Protein AF-A0A7V9UQB9-F1 (afdb_monomer_lite)

Structure (mmCIF, N/CA/C/O backbone):
data_AF-A0A7V9UQB9-F1
#
_entry.id   AF-A0A7V9UQB9-F1
#
loop_
_atom_site.group_PDB
_atom_site.id
_atom_site.type_symbol
_atom_site.label_atom_id
_atom_site.label_alt_id
_atom_site.label_comp_id
_atom_site.label_asym_id
_atom_site.label_entity_id
_atom_site.label_seq_id
_atom_site.pdbx_PDB_ins_code
_atom_site.Cartn_x
_atom_site.Cartn_y
_atom_site.Cartn_z
_atom_site.occupancy
_atom_site.B_iso_or_equiv
_atom_site.auth_seq_id
_atom_site.auth_comp_id
_atom_site.auth_asym_id
_atom_site.auth_atom_id
_atom_site.pdbx_PDB_model_num
ATOM 1 N N . MET A 1 1 ? 40.823 -72.773 -44.558 1.00 44.19 1 MET A N 1
ATOM 2 C CA . MET A 1 1 ? 39.771 -72.268 -45.468 1.00 44.19 1 MET A CA 1
ATOM 3 C C . MET A 1 1 ? 39.514 -70.804 -45.141 1.00 44.19 1 MET A C 1
ATOM 5 O O . MET A 1 1 ? 39.262 -70.485 -43.989 1.00 44.19 1 MET A O 1
ATOM 9 N N . GLN A 1 2 ? 39.698 -69.933 -46.134 1.00 50.16 2 GLN A N 1
ATOM 10 C CA . GLN A 1 2 ? 39.524 -68.477 -46.085 1.00 50.16 2 GLN A CA 1
ATOM 11 C C . GLN A 1 2 ? 38.089 -68.060 -45.716 1.00 50.16 2 GLN A C 1
ATOM 13 O O . GLN A 1 2 ? 37.148 -68.693 -46.187 1.00 50.16 2 GLN A O 1
ATOM 18 N N . ARG A 1 3 ? 37.929 -66.905 -45.050 1.00 49.41 3 ARG A N 1
ATOM 19 C CA . ARG A 1 3 ? 37.371 -65.687 -45.682 1.00 49.41 3 ARG A CA 1
ATOM 20 C C . ARG A 1 3 ? 37.475 -64.458 -44.768 1.00 49.41 3 ARG A C 1
ATOM 22 O O . ARG A 1 3 ? 36.956 -64.417 -43.663 1.00 49.41 3 ARG A O 1
ATOM 29 N N . ILE A 1 4 ? 38.169 -63.464 -45.312 1.00 58.44 4 ILE A N 1
ATOM 30 C CA . ILE A 1 4 ? 38.210 -62.050 -44.932 1.00 58.44 4 ILE A CA 1
ATOM 31 C C . ILE A 1 4 ? 36.877 -61.414 -45.346 1.00 58.44 4 ILE A C 1
ATOM 33 O O . ILE A 1 4 ? 36.370 -61.780 -46.402 1.00 58.44 4 ILE A O 1
ATOM 37 N N . ASN A 1 5 ? 36.373 -60.423 -44.601 1.00 53.41 5 ASN A N 1
ATOM 38 C CA . ASN A 1 5 ? 35.666 -59.287 -45.203 1.00 53.41 5 ASN A CA 1
ATOM 39 C C . ASN A 1 5 ? 35.802 -58.012 -44.354 1.00 53.41 5 ASN A C 1
ATOM 41 O O . ASN A 1 5 ? 35.439 -57.966 -43.183 1.00 53.41 5 ASN A O 1
ATOM 45 N N . LYS A 1 6 ? 36.362 -56.990 -45.010 1.00 54.25 6 LYS A N 1
ATOM 46 C CA . LYS A 1 6 ? 36.496 -55.589 -44.602 1.00 54.25 6 LYS A CA 1
ATOM 47 C C . LYS A 1 6 ? 35.251 -54.810 -45.049 1.00 54.25 6 LYS A C 1
ATOM 49 O O . LYS A 1 6 ? 34.820 -54.993 -46.181 1.00 54.25 6 LYS A O 1
ATOM 54 N N . ALA A 1 7 ? 34.787 -53.868 -44.232 1.00 52.97 7 ALA A N 1
ATOM 55 C CA . ALA A 1 7 ? 34.078 -52.644 -44.640 1.00 52.97 7 ALA A CA 1
ATOM 56 C C . ALA A 1 7 ? 34.128 -51.693 -43.422 1.00 52.97 7 ALA A C 1
ATOM 58 O O . ALA A 1 7 ? 33.605 -52.045 -42.375 1.00 52.97 7 ALA A O 1
ATOM 59 N N . ALA A 1 8 ? 34.900 -50.603 -43.351 1.00 55.12 8 ALA A N 1
ATOM 60 C CA . ALA A 1 8 ? 35.009 -49.422 -44.217 1.00 55.12 8 ALA A CA 1
ATOM 61 C C . ALA A 1 8 ? 33.674 -48.666 -44.375 1.00 55.12 8 ALA A C 1
ATOM 63 O O . ALA A 1 8 ? 33.041 -48.718 -45.424 1.00 55.12 8 ALA A O 1
ATOM 64 N N . GLY A 1 9 ? 33.262 -47.949 -43.321 1.00 49.97 9 GLY A N 1
ATOM 65 C CA . GLY A 1 9 ? 32.151 -46.992 -43.335 1.00 49.97 9 GLY A CA 1
ATOM 66 C C . GLY A 1 9 ? 32.647 -45.583 -43.002 1.00 49.97 9 GLY A C 1
ATOM 67 O O . GLY A 1 9 ? 33.141 -45.339 -41.908 1.00 49.97 9 GLY A O 1
ATOM 68 N N . ARG A 1 10 ? 32.562 -44.693 -43.993 1.00 58.50 10 ARG A N 1
ATOM 69 C CA . ARG A 1 10 ? 33.083 -43.318 -44.061 1.00 58.50 10 ARG A CA 1
ATOM 70 C C . ARG A 1 10 ? 32.538 -42.380 -42.974 1.00 58.50 10 ARG A C 1
ATOM 72 O O . ARG A 1 10 ? 31.328 -42.248 -42.821 1.00 58.50 10 ARG A O 1
ATOM 79 N N . ALA A 1 11 ? 33.442 -41.635 -42.336 1.00 48.47 11 ALA A N 1
ATOM 80 C CA . ALA A 1 11 ? 33.140 -40.429 -41.572 1.00 48.47 11 ALA A CA 1
ATOM 81 C C . ALA A 1 11 ? 32.901 -39.248 -42.531 1.00 48.47 11 ALA A C 1
ATOM 83 O O . ALA A 1 11 ? 33.767 -38.924 -43.344 1.00 48.47 11 ALA A O 1
ATOM 84 N N . LEU A 1 12 ? 31.727 -38.619 -42.443 1.00 57.19 12 LEU A N 1
ATOM 85 C CA . LEU A 1 12 ? 31.370 -37.415 -43.192 1.00 57.19 12 LEU A CA 1
ATOM 86 C C . LEU A 1 12 ? 31.431 -36.223 -42.226 1.00 57.19 12 LEU A C 1
ATOM 88 O O . LEU A 1 12 ? 30.545 -36.032 -41.397 1.00 57.19 12 LEU A O 1
ATOM 92 N N . LEU A 1 13 ? 32.527 -35.467 -42.293 1.00 51.41 13 LEU A N 1
ATOM 93 C CA . LEU A 1 13 ? 32.765 -34.256 -41.510 1.00 51.41 13 LEU A CA 1
ATOM 94 C C . LEU A 1 13 ? 32.098 -33.067 -42.225 1.00 51.41 13 LEU A C 1
ATOM 96 O O . LEU A 1 13 ? 32.637 -32.532 -43.191 1.00 51.41 13 LEU A O 1
ATOM 100 N N . LEU A 1 14 ? 30.906 -32.674 -41.774 1.00 55.44 14 LEU A N 1
ATOM 101 C CA . LEU A 1 14 ? 30.210 -31.460 -42.214 1.00 55.44 14 LEU A CA 1
ATOM 102 C C . LEU A 1 14 ? 30.726 -30.260 -41.404 1.00 55.44 14 LEU A C 1
ATOM 104 O O . LEU A 1 14 ? 30.331 -30.051 -40.259 1.00 55.44 14 LEU A O 1
ATOM 108 N N . ILE A 1 15 ? 31.626 -29.476 -42.000 1.00 54.41 15 ILE A N 1
ATOM 109 C CA . ILE A 1 15 ? 32.077 -28.186 -41.462 1.00 54.41 15 ILE A CA 1
ATOM 110 C C . ILE A 1 15 ? 31.021 -27.132 -41.821 1.00 54.41 15 ILE A C 1
ATOM 112 O O . ILE A 1 15 ? 30.954 -26.663 -42.955 1.00 54.41 15 ILE A O 1
ATOM 116 N N . TYR A 1 16 ? 30.180 -26.768 -40.852 1.00 45.62 16 TYR A N 1
ATOM 117 C CA . TYR A 1 16 ? 29.296 -25.605 -40.936 1.00 45.62 16 TYR A CA 1
ATOM 118 C C . TYR A 1 16 ? 30.099 -24.342 -40.590 1.00 45.62 16 TYR A C 1
ATOM 120 O O . TYR A 1 16 ? 30.394 -24.078 -39.425 1.00 45.62 16 TYR A O 1
ATOM 128 N N . LEU A 1 17 ? 30.456 -23.549 -41.602 1.00 50.03 17 LEU A N 1
ATOM 129 C CA . LEU A 1 17 ? 30.950 -22.183 -41.419 1.00 50.03 17 LEU A CA 1
ATOM 130 C C . LEU A 1 17 ? 29.774 -21.289 -40.994 1.00 50.03 17 LEU A C 1
ATOM 132 O O . LEU A 1 17 ? 29.015 -20.794 -41.825 1.00 50.03 17 LEU A O 1
ATOM 136 N N . ALA A 1 18 ? 29.602 -21.108 -39.685 1.00 49.22 18 ALA A N 1
ATOM 137 C CA . ALA A 1 18 ? 28.685 -20.123 -39.130 1.00 49.22 18 ALA A CA 1
ATOM 138 C C . ALA A 1 18 ? 29.274 -18.717 -39.327 1.00 49.22 18 ALA A C 1
ATOM 140 O O . ALA A 1 18 ? 30.123 -18.272 -38.557 1.00 49.22 18 ALA A O 1
ATOM 141 N N . VAL A 1 19 ? 28.835 -18.015 -40.374 1.00 55.62 19 VAL A N 1
ATOM 142 C CA . VAL A 1 19 ? 29.084 -16.576 -40.517 1.00 55.62 19 VAL A CA 1
ATOM 143 C C . VAL A 1 19 ? 28.231 -15.861 -39.461 1.00 55.62 19 VAL A C 1
ATOM 145 O O . VAL A 1 19 ? 27.007 -16.024 -39.478 1.00 55.62 19 VAL A O 1
ATOM 148 N N . PRO A 1 20 ? 28.812 -15.090 -38.525 1.00 52.12 20 PRO A N 1
ATOM 149 C CA . PRO A 1 20 ? 28.016 -14.276 -37.623 1.00 52.12 20 PRO A CA 1
ATOM 150 C C . PRO A 1 20 ? 27.332 -13.183 -38.446 1.00 52.12 20 PRO A C 1
ATOM 152 O O . PRO A 1 20 ? 27.976 -12.260 -38.939 1.00 52.12 20 PRO A O 1
ATOM 155 N N . VAL A 1 21 ? 26.013 -13.291 -38.604 1.00 56.44 21 VAL A N 1
ATOM 156 C CA . VAL A 1 21 ? 25.186 -12.188 -39.095 1.00 56.44 21 VAL A CA 1
ATOM 157 C C . VAL A 1 21 ? 25.262 -11.088 -38.039 1.00 56.44 21 VAL A C 1
ATOM 159 O O . VAL A 1 21 ? 24.633 -11.174 -36.984 1.00 56.44 21 VAL A O 1
ATOM 162 N N . THR A 1 22 ? 26.081 -10.072 -38.283 1.00 43.28 22 THR A N 1
ATOM 163 C CA . THR A 1 22 ? 26.139 -8.870 -37.456 1.00 43.28 22 THR A CA 1
ATOM 164 C C . THR A 1 22 ? 24.937 -7.999 -37.803 1.00 43.28 22 THR A C 1
ATOM 166 O O . THR A 1 22 ? 24.890 -7.321 -38.825 1.00 43.28 22 THR A O 1
ATOM 169 N N . TRP A 1 23 ? 23.917 -8.036 -36.947 1.00 50.50 23 TRP A N 1
ATOM 170 C CA . TRP A 1 23 ? 22.776 -7.128 -37.024 1.00 50.50 23 TRP A CA 1
ATOM 171 C C . TRP A 1 23 ? 23.239 -5.723 -36.625 1.00 50.50 23 TRP A C 1
ATOM 173 O O . TRP A 1 23 ? 23.213 -5.348 -35.454 1.00 50.50 23 TRP A O 1
ATOM 183 N N . ALA A 1 24 ? 23.694 -4.941 -37.601 1.00 48.28 24 ALA A N 1
ATOM 184 C CA . ALA A 1 24 ? 23.901 -3.510 -37.438 1.00 48.28 24 ALA A CA 1
ATOM 185 C C . ALA A 1 24 ? 22.532 -2.809 -37.427 1.00 48.28 24 ALA A C 1
ATOM 187 O O . ALA A 1 24 ? 22.004 -2.413 -38.463 1.00 48.28 24 ALA A O 1
ATOM 188 N N . ALA A 1 25 ? 21.929 -2.675 -36.244 1.00 48.69 25 ALA A N 1
ATOM 189 C CA . ALA A 1 25 ? 20.740 -1.853 -36.051 1.00 48.69 25 ALA A CA 1
ATOM 190 C C . ALA A 1 25 ? 21.141 -0.369 -35.996 1.00 48.69 25 ALA A C 1
ATOM 192 O O . ALA A 1 25 ? 21.354 0.199 -34.926 1.00 48.69 25 ALA A O 1
ATOM 193 N N . ALA A 1 26 ? 21.253 0.265 -37.163 1.00 46.22 26 ALA A N 1
ATOM 194 C CA . ALA A 1 26 ? 21.281 1.717 -37.272 1.00 46.22 26 ALA A CA 1
ATOM 195 C C . ALA A 1 26 ? 19.857 2.260 -37.042 1.00 46.22 26 ALA A C 1
ATOM 197 O O . ALA A 1 26 ? 19.056 2.337 -37.969 1.00 46.22 26 ALA A O 1
ATOM 198 N N . GLN A 1 27 ? 19.509 2.614 -35.801 1.00 46.59 27 GLN A N 1
ATOM 199 C CA . GLN A 1 27 ? 18.246 3.297 -35.501 1.00 46.59 27 GLN A CA 1
ATOM 200 C C . GLN A 1 27 ? 18.397 4.805 -35.734 1.00 46.59 27 GLN A C 1
ATOM 202 O O . GLN A 1 27 ? 18.905 5.542 -34.891 1.00 46.59 27 GLN A O 1
ATOM 207 N N . HIS A 1 28 ? 17.946 5.259 -36.902 1.00 41.28 28 HIS A N 1
ATOM 208 C CA . HIS A 1 28 ? 17.585 6.654 -37.139 1.00 41.28 28 HIS A CA 1
ATOM 209 C C . HIS A 1 28 ? 16.300 6.973 -36.365 1.00 41.28 28 HIS A C 1
ATOM 211 O O . HIS A 1 28 ? 15.272 6.383 -36.671 1.00 41.28 28 HIS A O 1
ATOM 217 N N . GLY A 1 29 ? 16.374 7.884 -35.388 1.00 55.38 29 GLY A N 1
ATOM 218 C CA . GLY A 1 29 ? 15.359 8.883 -34.990 1.00 55.38 29 GLY A CA 1
ATOM 219 C C . GLY A 1 29 ? 13.875 8.523 -34.784 1.00 55.38 29 GLY A C 1
ATOM 220 O O . GLY A 1 29 ? 13.102 9.422 -34.470 1.00 55.38 29 GLY A O 1
ATOM 221 N N . GLY A 1 30 ? 13.441 7.278 -34.955 1.00 61.31 30 GLY A N 1
ATOM 222 C CA . GLY A 1 30 ? 12.078 6.826 -34.692 1.00 61.31 30 GLY A CA 1
ATOM 223 C C . GLY A 1 30 ? 11.953 6.368 -33.247 1.00 61.31 30 GLY A C 1
ATOM 224 O O . GLY A 1 30 ? 12.802 5.619 -32.762 1.00 61.31 30 GLY A O 1
ATOM 225 N N . LYS A 1 31 ? 10.902 6.816 -32.551 1.00 71.50 31 LYS A N 1
ATOM 226 C CA . LYS A 1 31 ? 10.543 6.319 -31.217 1.00 71.50 31 LYS A CA 1
ATOM 227 C C . LYS A 1 31 ? 10.535 4.787 -31.267 1.00 71.50 31 LYS A C 1
ATOM 229 O O . LYS A 1 31 ? 9.755 4.213 -32.021 1.00 71.50 31 LYS A O 1
ATOM 234 N N . ALA A 1 32 ? 11.448 4.145 -30.538 1.00 67.38 32 ALA A N 1
ATOM 235 C CA . ALA A 1 32 ? 11.577 2.694 -30.555 1.00 67.38 32 ALA A CA 1
ATOM 236 C C . ALA A 1 32 ? 10.227 2.063 -30.183 1.00 67.38 32 ALA A C 1
ATOM 238 O O . ALA A 1 32 ? 9.659 2.401 -29.146 1.00 67.38 32 ALA A O 1
ATOM 239 N N . GLU A 1 33 ? 9.698 1.187 -31.041 1.00 76.06 33 GLU A N 1
ATOM 240 C CA . GLU A 1 33 ? 8.436 0.497 -30.771 1.00 76.06 33 GLU A CA 1
ATOM 241 C C . GLU A 1 33 ? 8.532 -0.291 -29.454 1.00 76.06 33 GLU A C 1
ATOM 243 O O . GLU A 1 33 ? 9.503 -1.020 -29.213 1.00 76.06 33 GLU A O 1
ATOM 248 N N . GLY A 1 34 ? 7.521 -0.134 -28.594 1.00 86.75 34 GLY A N 1
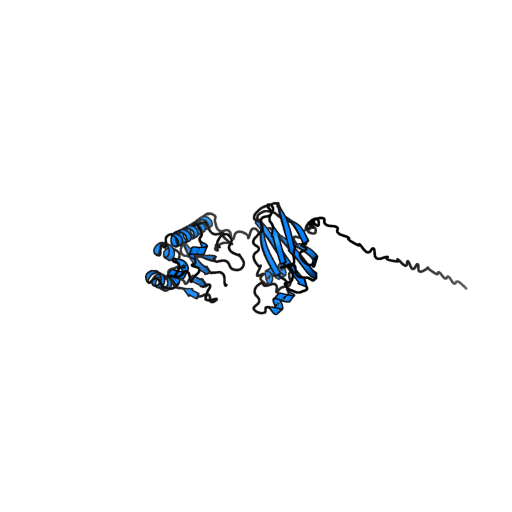ATOM 249 C CA . GLY A 1 34 ? 7.463 -0.781 -27.289 1.00 86.75 34 GLY A CA 1
ATOM 250 C C . GLY A 1 34 ? 7.500 -2.307 -27.398 1.00 86.75 34 GLY A C 1
ATOM 251 O O . GLY A 1 34 ? 6.819 -2.930 -28.219 1.00 86.75 34 GLY A O 1
ATOM 252 N N . ARG A 1 35 ? 8.294 -2.955 -26.542 1.00 96.06 35 ARG A N 1
ATOM 253 C CA . ARG A 1 35 ? 8.405 -4.418 -26.513 1.00 96.06 35 ARG A CA 1
ATOM 254 C C . ARG A 1 35 ? 7.197 -5.019 -25.807 1.00 96.06 35 ARG A C 1
ATOM 256 O O . ARG A 1 35 ? 7.047 -4.883 -24.597 1.00 96.06 35 ARG A O 1
ATOM 263 N N . ARG A 1 36 ? 6.351 -5.754 -26.526 1.00 97.12 36 ARG A N 1
ATOM 264 C CA . ARG A 1 36 ? 5.214 -6.449 -25.898 1.00 97.12 36 ARG A CA 1
ATOM 265 C C . ARG A 1 36 ? 5.682 -7.546 -24.946 1.00 97.12 36 ARG A C 1
ATOM 267 O O . ARG A 1 36 ? 6.372 -8.479 -25.361 1.00 97.12 36 ARG A O 1
ATOM 274 N N . VAL A 1 37 ? 5.237 -7.467 -23.697 1.00 97.50 37 VAL A N 1
ATOM 275 C CA . VAL A 1 37 ? 5.460 -8.483 -22.673 1.00 97.50 37 VAL A CA 1
ATOM 276 C C . VAL A 1 37 ? 4.687 -9.743 -23.050 1.00 97.50 37 VAL A C 1
ATOM 278 O O . VAL A 1 37 ? 3.465 -9.716 -23.205 1.00 97.50 37 VAL A O 1
ATOM 281 N N . ARG A 1 38 ? 5.401 -10.860 -23.201 1.00 97.19 38 ARG A N 1
ATOM 282 C CA . ARG A 1 38 ? 4.820 -12.179 -23.473 1.00 97.19 38 ARG A CA 1
ATOM 283 C C . ARG A 1 38 ? 5.165 -13.136 -22.345 1.00 97.19 38 ARG A C 1
ATOM 285 O O . ARG A 1 38 ? 6.334 -13.304 -22.012 1.00 97.19 38 ARG A O 1
ATOM 292 N N . PHE A 1 39 ? 4.140 -13.766 -21.788 1.00 95.88 39 PHE A N 1
ATOM 293 C CA . PHE A 1 39 ? 4.298 -14.854 -20.834 1.00 95.88 39 PHE A CA 1
ATOM 294 C C . PHE A 1 39 ? 4.285 -16.186 -21.580 1.00 95.88 39 PHE A C 1
ATOM 296 O O . PHE A 1 39 ? 3.493 -16.376 -22.508 1.00 95.88 39 PHE A O 1
ATOM 303 N N . GLU A 1 40 ? 5.150 -17.113 -21.179 1.00 94.38 40 GLU A N 1
ATOM 304 C CA . GLU A 1 40 ? 5.060 -18.496 -21.645 1.00 94.38 40 GLU A CA 1
ATOM 305 C C . GLU A 1 40 ? 3.722 -19.119 -21.220 1.00 94.38 40 GLU A C 1
ATOM 307 O O . GLU A 1 40 ? 3.100 -18.704 -20.237 1.00 94.38 40 GLU A O 1
ATOM 312 N N . ARG A 1 41 ? 3.262 -20.141 -21.949 1.00 95.19 41 ARG A N 1
ATOM 313 C CA . ARG A 1 41 ? 1.984 -20.802 -21.657 1.00 95.19 41 ARG A CA 1
ATOM 314 C C . ARG A 1 41 ? 1.961 -21.308 -20.209 1.00 95.19 41 ARG A C 1
ATOM 316 O O . ARG A 1 41 ? 2.795 -22.113 -19.814 1.00 95.19 41 ARG A O 1
ATOM 323 N N . GLY A 1 42 ? 0.977 -20.846 -19.436 1.00 92.19 42 GLY A N 1
ATOM 324 C CA . GLY A 1 42 ? 0.804 -21.218 -18.026 1.00 92.19 42 GLY A CA 1
ATOM 325 C C . GLY A 1 42 ? 1.739 -20.499 -17.048 1.00 92.19 42 GLY A C 1
ATOM 326 O O . GLY A 1 42 ? 1.680 -20.772 -15.851 1.00 92.19 42 GLY A O 1
ATOM 327 N N . ARG A 1 43 ? 2.588 -19.579 -17.518 1.00 92.75 43 ARG A N 1
ATOM 328 C CA . ARG A 1 43 ? 3.423 -18.731 -16.663 1.00 92.75 43 ARG A CA 1
ATOM 329 C C . ARG A 1 43 ? 2.772 -17.367 -16.456 1.00 92.75 43 ARG A C 1
ATOM 331 O O . ARG A 1 43 ? 2.058 -16.855 -17.310 1.00 92.75 43 ARG A O 1
ATOM 338 N N . THR A 1 44 ? 3.074 -16.771 -15.312 1.00 93.81 44 THR A N 1
ATOM 339 C CA . THR A 1 44 ? 2.729 -15.391 -14.943 1.00 93.81 44 THR A CA 1
ATOM 340 C C . THR A 1 44 ? 3.954 -14.483 -14.913 1.00 93.81 44 THR A C 1
ATOM 342 O O . THR A 1 44 ? 3.834 -13.311 -14.576 1.00 93.81 44 THR A O 1
ATOM 345 N N . THR A 1 45 ? 5.126 -15.018 -15.262 1.00 93.81 45 THR A N 1
ATOM 346 C CA . THR A 1 45 ? 6.427 -14.352 -15.160 1.00 93.81 45 THR A CA 1
ATOM 347 C C . THR A 1 45 ? 7.095 -14.274 -16.527 1.00 93.81 45 THR A C 1
ATOM 349 O O . THR A 1 45 ? 7.053 -15.240 -17.289 1.00 93.81 45 THR A O 1
ATOM 352 N N . ALA A 1 46 ? 7.724 -13.140 -16.827 1.00 95.25 46 ALA A N 1
ATOM 353 C CA . ALA A 1 46 ? 8.566 -12.933 -17.999 1.00 95.25 46 ALA A CA 1
ATOM 354 C C . ALA A 1 46 ? 9.849 -12.186 -17.607 1.00 95.25 46 ALA A C 1
ATOM 356 O O . ALA A 1 46 ? 9.804 -11.267 -16.787 1.00 95.25 46 ALA A O 1
ATOM 357 N N . THR A 1 47 ? 10.977 -12.556 -18.217 1.00 95.19 47 THR A N 1
ATOM 358 C CA . THR A 1 47 ? 12.292 -11.973 -17.915 1.00 95.19 47 THR A CA 1
ATOM 359 C C . THR A 1 47 ? 12.946 -11.435 -19.180 1.00 95.19 47 THR A C 1
ATOM 361 O O . THR A 1 47 ? 13.043 -12.134 -20.185 1.00 95.19 47 THR A O 1
ATOM 364 N N . TYR A 1 48 ? 13.442 -10.204 -19.110 1.00 96.81 48 TYR A N 1
ATOM 365 C CA . TYR A 1 48 ? 14.086 -9.494 -20.209 1.00 96.81 48 TYR A CA 1
ATOM 366 C C . TYR A 1 48 ? 15.472 -9.026 -19.786 1.00 96.81 48 TYR A C 1
ATOM 368 O O . TYR A 1 48 ? 15.658 -8.529 -18.679 1.00 96.81 48 TYR A O 1
ATOM 376 N N . LYS A 1 49 ? 16.447 -9.153 -20.685 1.00 96.75 49 LYS A N 1
ATOM 377 C CA . LYS A 1 49 ? 17.767 -8.535 -20.536 1.00 96.75 49 LYS A CA 1
ATOM 378 C C . LYS A 1 49 ? 17.877 -7.368 -21.507 1.00 96.75 49 LYS A C 1
ATOM 380 O O . LYS A 1 49 ? 17.400 -7.457 -22.642 1.00 96.75 49 LYS A O 1
ATOM 385 N N . GLY A 1 50 ? 18.501 -6.285 -21.072 1.00 96.06 50 GLY A N 1
ATOM 386 C CA . GLY A 1 50 ? 18.656 -5.098 -21.898 1.00 96.06 50 GLY A CA 1
ATOM 387 C C . GLY A 1 50 ? 19.771 -4.185 -21.422 1.00 96.06 50 GLY A C 1
ATOM 388 O O . GLY A 1 50 ? 20.473 -4.476 -20.454 1.00 96.06 50 GLY A O 1
ATOM 389 N N . GLN A 1 51 ? 19.930 -3.081 -22.142 1.00 96.62 51 GLN A N 1
ATOM 390 C CA . GLN A 1 51 ? 20.840 -2.001 -21.797 1.00 96.62 51 GLN A CA 1
ATOM 391 C C . GLN A 1 51 ? 20.134 -0.662 -22.018 1.00 96.62 51 GLN A C 1
ATOM 393 O O . GLN A 1 51 ? 19.331 -0.537 -22.942 1.00 96.62 51 GLN A O 1
ATOM 398 N N . VAL A 1 52 ? 20.436 0.326 -21.179 1.00 94.69 52 VAL A N 1
ATOM 399 C CA . VAL A 1 52 ? 20.050 1.732 -21.371 1.00 94.69 52 VAL A CA 1
ATOM 400 C C . VAL A 1 52 ? 21.307 2.598 -21.421 1.00 94.69 52 VAL A C 1
ATOM 402 O O . VAL A 1 52 ? 22.283 2.329 -20.716 1.00 94.69 52 VAL A O 1
ATOM 405 N N . ARG A 1 53 ? 21.306 3.633 -22.266 1.00 94.56 53 ARG A N 1
ATOM 406 C CA . ARG A 1 53 ? 22.423 4.577 -22.423 1.00 94.56 53 ARG A CA 1
ATOM 407 C C . ARG A 1 53 ? 21.903 6.010 -22.460 1.00 94.56 53 ARG A C 1
ATOM 409 O O . ARG A 1 53 ? 20.969 6.304 -23.208 1.00 94.56 53 ARG A O 1
ATOM 416 N N . GLY A 1 54 ? 22.554 6.899 -21.711 1.00 91.88 54 GLY A N 1
ATOM 417 C CA . GLY A 1 54 ? 22.187 8.317 -21.660 1.00 91.88 54 GLY A CA 1
ATOM 418 C C . GLY A 1 54 ? 20.730 8.506 -21.231 1.00 91.88 54 GLY A C 1
ATOM 419 O O . GLY A 1 54 ? 20.306 7.928 -20.234 1.00 91.88 54 GLY A O 1
ATOM 420 N N . SER A 1 55 ? 19.968 9.278 -22.009 1.00 88.38 55 SER A N 1
ATOM 421 C CA . SER A 1 55 ? 18.536 9.549 -21.807 1.00 88.38 55 SER A CA 1
ATOM 422 C C . SER A 1 55 ? 17.595 8.543 -22.486 1.00 88.38 55 SER A C 1
ATOM 424 O O . SER A 1 55 ? 16.388 8.768 -22.525 1.00 88.38 55 SER A O 1
ATOM 426 N N . THR A 1 56 ? 18.119 7.448 -23.044 1.00 92.00 56 THR A N 1
ATOM 427 C CA . THR A 1 56 ? 17.287 6.455 -23.739 1.00 92.00 56 THR A CA 1
ATOM 428 C C . THR A 1 56 ? 16.455 5.659 -22.738 1.00 92.00 56 THR A C 1
ATOM 430 O O . THR A 1 56 ? 16.988 5.164 -21.741 1.00 92.00 56 THR A O 1
ATOM 433 N N . GLU A 1 57 ? 15.175 5.468 -23.048 1.00 93.69 57 GLU A N 1
ATOM 434 C CA . GLU A 1 57 ? 14.283 4.566 -22.320 1.00 93.69 57 GLU A CA 1
ATOM 435 C C . GLU A 1 57 ? 13.974 3.323 -23.166 1.00 93.69 57 GLU A C 1
ATOM 437 O O . GLU A 1 57 ? 13.911 3.388 -24.395 1.00 93.69 57 GLU A O 1
ATOM 442 N N . VAL A 1 58 ? 13.777 2.180 -22.507 1.00 95.44 58 VAL A N 1
ATOM 443 C CA . VAL A 1 58 ? 13.239 0.972 -23.145 1.00 95.44 58 VAL A CA 1
ATOM 444 C C . VAL A 1 58 ? 11.837 0.732 -22.608 1.00 95.44 58 VAL A C 1
ATOM 446 O O . VAL A 1 58 ? 11.665 0.487 -21.412 1.00 95.44 58 VAL A O 1
ATOM 449 N N . GLU A 1 59 ? 10.851 0.786 -23.498 1.00 96.19 59 GLU A N 1
ATOM 450 C CA . GLU A 1 59 ? 9.442 0.593 -23.164 1.00 96.19 59 GLU A CA 1
ATOM 451 C C . GLU A 1 59 ? 9.028 -0.879 -23.316 1.00 96.19 59 GLU A C 1
ATOM 453 O O . GLU A 1 59 ? 9.364 -1.547 -24.301 1.00 96.19 59 GLU A O 1
ATOM 458 N N . TYR A 1 60 ? 8.262 -1.373 -22.343 1.00 97.31 60 TYR A N 1
ATOM 459 C CA . TYR A 1 60 ? 7.616 -2.680 -22.357 1.00 97.31 60 TYR A CA 1
ATOM 460 C C . TYR A 1 60 ? 6.102 -2.522 -22.221 1.00 97.31 60 TYR A C 1
ATOM 462 O O . TYR A 1 60 ? 5.626 -1.873 -21.293 1.00 97.31 60 TYR A O 1
ATOM 470 N N . GLU A 1 61 ? 5.339 -3.152 -23.109 1.00 97.06 61 GLU A N 1
ATOM 471 C CA . GLU A 1 61 ? 3.874 -3.098 -23.106 1.00 97.06 61 GLU A CA 1
ATOM 472 C C . GLU A 1 61 ? 3.283 -4.358 -22.475 1.00 97.06 61 GLU A C 1
ATOM 474 O O . GLU A 1 61 ? 3.488 -5.469 -22.964 1.00 97.06 61 GLU A O 1
ATOM 479 N N . LEU A 1 62 ? 2.494 -4.197 -21.422 1.00 97.31 62 LEU A N 1
ATOM 480 C CA . LEU A 1 62 ? 1.852 -5.280 -20.691 1.00 97.31 62 LEU A CA 1
ATOM 481 C C . LEU A 1 62 ? 0.333 -5.118 -20.738 1.00 97.31 62 LEU A C 1
ATOM 483 O O . LEU A 1 62 ? -0.185 -4.053 -20.428 1.00 97.31 62 LEU A O 1
ATOM 487 N N . LYS A 1 63 ? -0.415 -6.180 -21.045 1.00 97.75 63 LYS A N 1
ATOM 488 C CA . LYS A 1 63 ? -1.865 -6.190 -20.800 1.00 97.75 63 LYS A CA 1
ATOM 489 C C . LYS A 1 63 ? -2.142 -6.678 -19.384 1.00 97.75 63 LYS A C 1
ATOM 491 O O . LYS A 1 63 ? -1.668 -7.746 -19.005 1.00 97.75 63 LYS A O 1
ATOM 496 N N . GLY A 1 64 ? -2.929 -5.912 -18.640 1.00 96.38 64 GLY A N 1
ATOM 497 C CA . GLY A 1 64 ? -3.334 -6.229 -17.275 1.00 96.38 64 GLY A CA 1
ATOM 498 C C . GLY A 1 64 ? -4.836 -6.072 -17.066 1.00 96.38 64 GLY A C 1
ATOM 499 O O . GLY A 1 64 ? -5.526 -5.402 -17.838 1.00 96.38 64 GLY A O 1
ATOM 500 N N . GLN A 1 65 ? -5.344 -6.707 -16.018 1.00 96.56 65 GLN A N 1
ATOM 501 C CA . GLN A 1 65 ? -6.731 -6.617 -15.572 1.00 96.56 65 GLN A CA 1
ATOM 502 C C . GLN A 1 65 ? -6.810 -5.925 -14.212 1.00 96.56 65 GLN A C 1
ATOM 504 O O . GLN A 1 65 ? -5.909 -6.049 -13.382 1.00 96.56 65 GLN A O 1
ATOM 509 N N . THR A 1 66 ? -7.927 -5.243 -13.971 1.00 92.25 66 THR A N 1
ATOM 510 C CA . THR A 1 66 ? -8.226 -4.597 -12.691 1.00 92.25 66 THR A CA 1
ATOM 511 C C . THR A 1 66 ? -8.103 -5.596 -11.543 1.00 92.25 66 THR A C 1
ATOM 513 O O . THR A 1 66 ? -8.654 -6.694 -11.606 1.00 92.25 66 THR A O 1
ATOM 516 N N . GLY A 1 67 ? -7.410 -5.207 -10.475 1.00 86.12 67 GLY A N 1
ATOM 517 C CA . GLY A 1 67 ? -7.233 -6.016 -9.271 1.00 86.12 67 GLY A CA 1
ATOM 518 C C . GLY A 1 67 ? -6.120 -7.063 -9.352 1.00 86.12 67 GLY A C 1
ATOM 519 O O . GLY A 1 67 ? -5.830 -7.689 -8.335 1.00 86.12 67 GLY A O 1
ATOM 520 N N . GLN A 1 68 ? -5.469 -7.246 -10.506 1.00 93.75 68 GLN A N 1
ATOM 521 C CA . GLN A 1 68 ? -4.237 -8.032 -10.574 1.00 93.75 68 GLN A CA 1
ATOM 522 C C . GLN A 1 68 ? -3.102 -7.338 -9.820 1.00 93.75 68 GLN A C 1
ATOM 524 O O . GLN A 1 68 ? -3.068 -6.115 -9.695 1.00 93.75 68 GLN A O 1
ATOM 529 N N . GLU A 1 69 ? -2.145 -8.131 -9.359 1.00 90.69 69 GLU A N 1
ATOM 530 C CA . GLU A 1 69 ? -0.883 -7.648 -8.818 1.00 90.69 69 GLU A CA 1
ATOM 531 C C . GLU A 1 69 ? 0.196 -7.733 -9.896 1.00 90.69 69 GLU A C 1
ATOM 533 O O . GLU A 1 69 ? 0.452 -8.805 -10.453 1.00 90.69 69 GLU A O 1
ATOM 538 N N . LEU A 1 70 ? 0.831 -6.596 -10.165 1.00 93.75 70 LEU A N 1
ATOM 539 C CA . LEU A 1 70 ? 2.026 -6.477 -10.985 1.00 93.75 70 LEU A CA 1
ATOM 540 C C . LEU A 1 70 ? 3.234 -6.341 -10.059 1.00 93.75 70 LEU A C 1
ATOM 542 O O . LEU A 1 70 ? 3.342 -5.369 -9.312 1.00 93.75 70 LEU A O 1
ATOM 546 N N . ILE A 1 71 ? 4.144 -7.307 -10.134 1.00 89.00 71 ILE A N 1
ATOM 547 C CA . ILE A 1 71 ? 5.435 -7.280 -9.449 1.00 89.00 71 ILE A CA 1
ATOM 548 C C . ILE A 1 71 ? 6.512 -7.055 -10.502 1.00 89.00 71 ILE A C 1
ATOM 550 O O . ILE A 1 71 ? 6.569 -7.760 -11.512 1.00 89.00 71 ILE A O 1
ATOM 554 N N . VAL A 1 72 ? 7.371 -6.075 -10.265 1.00 91.00 72 VAL A N 1
ATOM 555 C CA . VAL A 1 72 ? 8.463 -5.711 -11.163 1.00 91.00 72 VAL A CA 1
ATOM 556 C C . VAL A 1 72 ? 9.757 -5.796 -10.388 1.00 91.00 72 VAL A C 1
ATOM 558 O O . VAL A 1 72 ? 9.874 -5.180 -9.335 1.00 91.00 72 VAL A O 1
ATOM 561 N N . ARG A 1 73 ? 10.739 -6.520 -10.916 1.00 90.00 73 ARG A N 1
ATOM 562 C CA . ARG A 1 73 ? 12.093 -6.546 -10.369 1.00 90.00 73 ARG A CA 1
ATOM 563 C C . ARG A 1 73 ? 13.101 -6.117 -11.417 1.00 90.00 73 ARG A C 1
ATOM 565 O O . ARG A 1 73 ? 13.082 -6.645 -12.527 1.00 90.00 73 ARG A O 1
ATOM 572 N N . VAL A 1 74 ? 14.012 -5.221 -11.056 1.00 90.81 74 VAL A N 1
ATOM 573 C CA . VAL A 1 74 ? 15.137 -4.822 -11.905 1.00 90.81 74 VAL A CA 1
ATOM 574 C C . VAL A 1 74 ? 16.458 -5.079 -11.188 1.00 90.81 74 VAL A C 1
ATOM 576 O O . VAL A 1 74 ? 16.669 -4.659 -10.056 1.00 90.81 74 VAL A O 1
ATOM 579 N N . VAL A 1 75 ? 17.360 -5.797 -11.850 1.00 89.44 75 VAL A N 1
ATOM 580 C CA . VAL A 1 75 ? 18.757 -5.965 -11.423 1.00 89.44 75 VAL A CA 1
ATOM 581 C C . VAL A 1 75 ? 19.623 -5.227 -12.422 1.00 89.44 75 VAL A C 1
ATOM 583 O O . VAL A 1 75 ? 19.456 -5.446 -13.621 1.00 89.44 75 VAL A O 1
ATOM 586 N N . THR A 1 76 ? 20.533 -4.377 -11.958 1.00 89.94 76 THR A N 1
ATOM 587 C CA . THR A 1 76 ? 21.298 -3.471 -12.824 1.00 89.94 76 THR A CA 1
ATOM 588 C C . THR A 1 76 ? 22.798 -3.646 -12.628 1.00 89.94 76 THR A C 1
ATOM 590 O O . THR A 1 76 ? 23.261 -4.022 -11.553 1.00 89.94 76 THR A O 1
ATOM 593 N N . ASN A 1 77 ? 23.567 -3.355 -13.674 1.00 90.81 77 ASN A N 1
ATOM 594 C CA . ASN A 1 77 ? 25.019 -3.279 -13.637 1.00 90.81 77 ASN A CA 1
ATOM 595 C C . ASN A 1 77 ? 25.481 -2.014 -14.394 1.00 90.81 77 ASN A C 1
ATOM 597 O O . ASN A 1 77 ? 25.346 -1.980 -15.623 1.00 90.81 77 ASN A O 1
ATOM 601 N N . PRO A 1 78 ? 26.015 -0.992 -13.697 1.00 89.81 78 PRO A N 1
ATOM 602 C CA . PRO A 1 78 ? 26.279 -0.978 -12.254 1.00 89.81 78 PRO A CA 1
ATOM 603 C C . PRO A 1 78 ? 24.989 -0.982 -11.401 1.00 89.81 78 PRO A C 1
ATOM 605 O O . PRO A 1 78 ? 23.910 -0.663 -11.914 1.00 89.81 78 PRO A O 1
ATOM 608 N N . PRO A 1 79 ? 25.060 -1.366 -10.116 1.00 84.75 79 PRO A N 1
ATOM 609 C CA . PRO A 1 79 ? 23.931 -1.263 -9.190 1.00 84.75 79 PRO A CA 1
ATOM 610 C C . PRO A 1 79 ? 23.305 0.136 -9.173 1.00 84.75 79 PRO A C 1
ATOM 612 O O . PRO A 1 79 ? 24.009 1.124 -9.379 1.00 84.75 79 PRO A O 1
ATOM 615 N N . ASP A 1 80 ? 21.987 0.207 -8.970 1.00 80.31 80 ASP A N 1
ATOM 616 C CA . ASP A 1 80 ? 21.194 1.443 -8.840 1.00 80.31 80 ASP A CA 1
ATOM 617 C C . ASP A 1 80 ? 21.314 2.433 -10.010 1.00 80.31 80 ASP A C 1
ATOM 619 O O . ASP A 1 80 ? 21.005 3.616 -9.895 1.00 80.31 80 ASP A O 1
ATOM 623 N N . SER A 1 81 ? 21.759 1.965 -11.174 1.00 87.81 81 SER A N 1
ATOM 624 C CA . SER A 1 81 ? 21.954 2.822 -12.345 1.00 87.81 81 SER A CA 1
ATOM 625 C C . SER A 1 81 ? 20.768 2.821 -13.307 1.00 87.81 81 SER A C 1
ATOM 627 O O . SER A 1 81 ? 20.801 3.479 -14.350 1.00 87.81 81 SER A O 1
ATOM 629 N N . THR A 1 82 ? 19.709 2.068 -13.006 1.00 89.38 82 THR A N 1
ATOM 630 C CA . THR A 1 82 ? 18.509 1.968 -13.841 1.00 89.38 82 THR A CA 1
ATOM 631 C C . THR A 1 82 ? 17.272 1.731 -12.989 1.00 89.38 82 THR A C 1
ATOM 633 O O . THR A 1 82 ? 17.311 0.978 -12.023 1.00 89.38 82 THR A O 1
ATOM 636 N N . PHE A 1 83 ? 16.179 2.380 -13.375 1.00 88.44 83 PHE A N 1
ATOM 637 C CA . PHE A 1 83 ? 14.919 2.436 -12.646 1.00 88.44 83 PHE A CA 1
ATOM 638 C C . PHE A 1 83 ? 13.768 2.074 -13.579 1.00 88.44 83 PHE A C 1
ATOM 640 O O . PHE A 1 83 ? 13.917 2.092 -14.806 1.00 88.44 83 PHE A O 1
ATOM 647 N N . VAL A 1 84 ? 12.614 1.754 -12.992 1.00 91.88 84 VAL A N 1
ATOM 648 C CA . VAL A 1 84 ? 11.398 1.436 -13.740 1.00 91.88 84 VAL A CA 1
ATOM 649 C C . VAL A 1 84 ? 10.282 2.401 -13.360 1.00 91.88 84 VAL A C 1
ATOM 651 O O . VAL A 1 84 ? 10.001 2.598 -12.183 1.00 91.88 84 VAL A O 1
ATOM 654 N N . LYS A 1 85 ? 9.628 2.983 -14.366 1.00 90.88 85 LYS A N 1
ATOM 655 C CA . LYS A 1 85 ? 8.337 3.674 -14.230 1.00 90.88 85 LYS A CA 1
ATOM 656 C C . LYS A 1 85 ? 7.246 2.789 -14.806 1.00 90.88 85 LYS A C 1
ATOM 658 O O . LYS A 1 85 ? 7.460 2.163 -15.842 1.00 90.88 85 LYS A O 1
ATOM 663 N N . VAL A 1 86 ? 6.070 2.783 -14.191 1.00 93.31 86 VAL A N 1
ATOM 664 C CA . VAL A 1 86 ? 4.892 2.093 -14.728 1.00 93.31 86 VAL A CA 1
ATOM 665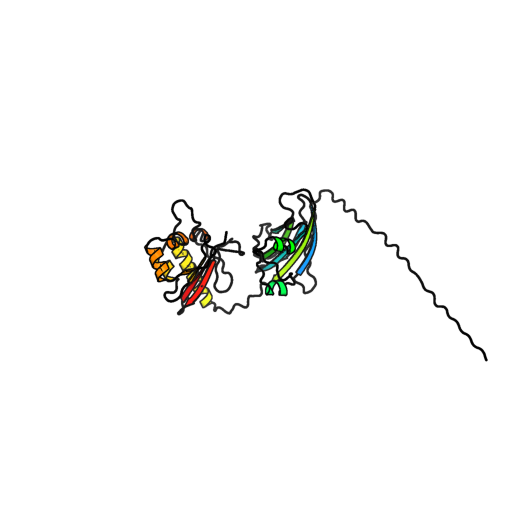 C C . VAL A 1 86 ? 3.796 3.113 -14.985 1.00 93.31 86 VAL A C 1
ATOM 667 O O . VAL A 1 86 ? 3.421 3.864 -14.091 1.00 93.31 86 VAL A O 1
ATOM 670 N N . HIS A 1 87 ? 3.257 3.115 -16.197 1.00 92.50 87 HIS A N 1
ATOM 671 C CA . HIS A 1 87 ? 2.121 3.934 -16.598 1.00 92.50 87 HIS A CA 1
ATOM 672 C C . HIS A 1 87 ? 0.901 3.045 -16.832 1.00 92.50 87 HIS A C 1
ATOM 674 O O . HIS A 1 87 ? 1.007 1.960 -17.409 1.00 92.50 87 HIS A O 1
ATOM 680 N N . GLY A 1 88 ? -0.259 3.501 -16.363 1.00 91.88 88 GLY A N 1
ATOM 681 C CA . GLY A 1 88 ? -1.536 2.846 -16.618 1.00 91.88 88 GLY A CA 1
ATOM 682 C C . GLY A 1 88 ? -2.083 3.098 -18.029 1.00 91.88 88 GLY A C 1
ATOM 683 O O . GLY A 1 88 ? -1.521 3.903 -18.768 1.00 91.88 88 GLY A O 1
ATOM 684 N N . PRO A 1 89 ? -3.241 2.496 -18.366 1.00 93.12 89 PRO A N 1
ATOM 685 C CA . PRO A 1 89 ? -3.916 2.663 -19.661 1.00 93.12 89 PRO A CA 1
ATOM 686 C C . PRO A 1 89 ? -4.165 4.103 -20.113 1.00 93.12 89 PRO A C 1
ATOM 688 O O . PRO A 1 89 ? -4.209 4.368 -21.306 1.00 93.12 89 PRO A O 1
ATOM 691 N N . ASN A 1 90 ? -4.271 5.039 -19.169 1.00 89.75 90 ASN A N 1
ATOM 692 C CA . ASN A 1 90 ? -4.508 6.458 -19.450 1.00 89.75 90 ASN A CA 1
ATOM 693 C C . ASN A 1 90 ? -3.207 7.277 -19.399 1.00 89.75 90 ASN A C 1
ATOM 695 O O . ASN A 1 90 ? -3.240 8.461 -19.077 1.00 89.75 90 ASN A O 1
ATOM 699 N N . SER A 1 91 ? -2.053 6.623 -19.552 1.00 85.62 91 SER A N 1
ATOM 700 C CA . SER A 1 91 ? -0.708 7.204 -19.414 1.00 85.62 91 SER A CA 1
ATOM 701 C C . SER A 1 91 ? -0.396 7.833 -18.049 1.00 85.62 91 SER A C 1
ATOM 703 O O . SER A 1 91 ? 0.678 8.394 -17.858 1.00 85.62 91 SER A O 1
ATOM 705 N N . LYS A 1 92 ? -1.290 7.709 -17.061 1.00 84.19 92 LYS A N 1
ATOM 706 C CA . LYS A 1 92 ? -1.040 8.153 -15.688 1.00 84.19 92 LYS A CA 1
ATOM 707 C C . LYS A 1 92 ? 0.010 7.250 -15.045 1.00 84.19 92 LYS A C 1
ATOM 709 O O . LYS A 1 92 ? -0.163 6.028 -15.029 1.00 84.19 92 LYS A O 1
ATOM 714 N N . ALA A 1 93 ? 1.067 7.850 -14.500 1.00 81.75 93 ALA A N 1
ATOM 715 C CA . ALA A 1 93 ? 2.062 7.129 -13.717 1.00 81.75 93 ALA A CA 1
ATOM 716 C C . ALA A 1 93 ? 1.392 6.443 -12.517 1.00 81.75 93 ALA A C 1
ATOM 718 O O . ALA A 1 93 ? 0.583 7.046 -11.806 1.00 81.75 93 ALA A O 1
ATOM 719 N N . LEU A 1 94 ? 1.705 5.166 -12.322 1.00 80.56 94 LEU A N 1
ATOM 720 C CA . LEU A 1 94 ? 1.306 4.419 -11.145 1.00 80.56 94 LEU A CA 1
ATOM 721 C C . LEU A 1 94 ? 2.352 4.600 -10.055 1.00 80.56 94 LEU A C 1
ATOM 723 O O . LEU A 1 94 ? 3.550 4.445 -10.291 1.00 80.56 94 LEU A O 1
ATOM 727 N N . GLN A 1 95 ? 1.872 4.858 -8.846 1.00 73.38 95 GLN A N 1
ATOM 728 C CA . GLN A 1 95 ? 2.698 4.801 -7.655 1.00 73.38 95 GLN A CA 1
ATOM 729 C C . GLN A 1 95 ? 2.982 3.331 -7.344 1.00 73.38 95 GLN A C 1
ATOM 731 O O . GLN A 1 95 ? 2.071 2.538 -7.098 1.00 73.38 95 GLN A O 1
ATOM 736 N N . MET A 1 96 ? 4.252 2.957 -7.434 1.00 74.50 96 MET A N 1
ATOM 737 C CA . MET A 1 96 ? 4.716 1.612 -7.136 1.00 74.50 96 MET A CA 1
ATOM 738 C C . MET A 1 96 ? 5.201 1.573 -5.697 1.00 74.50 96 MET A C 1
ATOM 740 O O . MET A 1 96 ? 5.915 2.468 -5.263 1.00 74.50 96 MET A O 1
ATOM 744 N N . SER A 1 97 ? 4.825 0.540 -4.955 1.00 65.00 97 SER A N 1
ATOM 745 C CA . SER A 1 97 ? 5.298 0.368 -3.583 1.00 65.00 97 SER A CA 1
ATOM 746 C C . SER A 1 97 ? 6.455 -0.611 -3.569 1.00 65.00 97 SER A C 1
ATOM 748 O O . SER A 1 97 ? 6.409 -1.631 -4.263 1.00 65.00 97 SER A O 1
ATOM 750 N N . CYS A 1 98 ? 7.502 -0.305 -2.808 1.00 62.59 98 CYS A N 1
ATOM 751 C CA . CYS A 1 98 ? 8.617 -1.232 -2.678 1.00 62.59 98 CYS A CA 1
ATOM 752 C C . CYS A 1 98 ? 8.123 -2.502 -1.984 1.00 62.59 98 CYS A C 1
ATOM 754 O O . CYS A 1 98 ? 7.504 -2.440 -0.919 1.00 62.59 98 CYS A O 1
ATOM 756 N N . LEU A 1 99 ? 8.333 -3.654 -2.617 1.00 57.91 99 LEU A N 1
ATOM 757 C CA . LEU A 1 99 ? 7.925 -4.921 -2.033 1.00 57.91 99 LEU A CA 1
ATOM 758 C C . LEU A 1 99 ? 9.031 -5.354 -1.066 1.00 57.91 99 LEU A C 1
ATOM 760 O O . LEU A 1 99 ? 10.043 -5.902 -1.493 1.00 57.91 99 LEU A O 1
ATOM 764 N N . ALA A 1 100 ? 8.824 -5.158 0.236 1.00 50.56 100 ALA A N 1
ATOM 765 C CA . ALA A 1 100 ? 9.534 -5.935 1.247 1.00 50.56 100 ALA A CA 1
ATOM 766 C C . ALA A 1 100 ? 9.008 -7.378 1.169 1.00 50.56 100 ALA A C 1
ATOM 768 O O . ALA A 1 100 ? 8.037 -7.748 1.831 1.00 50.56 100 ALA A O 1
ATOM 769 N N . ALA A 1 101 ? 9.547 -8.180 0.253 1.00 42.41 101 ALA A N 1
ATOM 770 C CA . ALA A 1 101 ? 9.123 -9.564 0.115 1.00 42.41 101 ALA A CA 1
ATOM 771 C C . ALA A 1 101 ? 9.669 -10.370 1.297 1.00 42.41 101 ALA A C 1
ATOM 773 O O . ALA A 1 101 ? 10.882 -10.433 1.492 1.00 42.41 101 ALA A O 1
ATOM 774 N N . SER A 1 102 ? 8.792 -11.025 2.068 1.00 44.59 102 SER A N 1
ATOM 775 C CA . SER A 1 102 ? 9.258 -12.042 3.016 1.00 44.59 102 SER A CA 1
ATOM 776 C C . SER A 1 102 ? 10.008 -13.143 2.259 1.00 44.59 102 SER A C 1
ATOM 778 O O . SER A 1 102 ? 9.735 -13.404 1.080 1.00 44.59 102 SER A O 1
ATOM 780 N N . VAL A 1 103 ? 10.931 -13.823 2.940 1.00 48.53 103 VAL A N 1
ATOM 781 C CA . VAL A 1 103 ? 11.724 -14.927 2.376 1.00 48.53 103 VAL A CA 1
ATOM 782 C C . VAL A 1 103 ? 10.827 -15.977 1.700 1.00 48.53 103 VAL A C 1
ATOM 784 O O . VAL A 1 103 ? 11.158 -16.463 0.614 1.00 48.53 103 VAL A O 1
ATOM 787 N N . GLU A 1 104 ? 9.650 -16.291 2.262 1.00 50.88 104 GLU A N 1
ATOM 788 C CA . GLU A 1 104 ? 8.712 -17.225 1.625 1.00 50.88 104 GLU A CA 1
ATOM 789 C C . GLU A 1 104 ? 8.083 -16.683 0.339 1.00 50.88 104 GLU A C 1
ATOM 791 O O . GLU A 1 104 ? 7.894 -17.449 -0.611 1.00 50.88 104 GLU A O 1
ATOM 796 N N . VAL A 1 105 ? 7.748 -15.390 0.283 1.00 51.03 105 VAL A N 1
ATOM 797 C CA . VAL A 1 105 ? 7.184 -14.762 -0.922 1.00 51.03 105 VAL A CA 1
ATOM 798 C C . VAL A 1 105 ? 8.230 -14.751 -2.032 1.00 51.03 105 VAL A C 1
ATOM 800 O O . VAL A 1 105 ? 7.928 -15.182 -3.144 1.00 51.03 105 VAL A O 1
ATOM 803 N N . SER A 1 106 ? 9.472 -14.372 -1.724 1.00 53.16 106 SER A N 1
ATOM 804 C CA . SER A 1 106 ? 10.593 -14.416 -2.671 1.00 53.16 106 SER A CA 1
ATOM 805 C C . SER A 1 106 ? 10.829 -15.831 -3.202 1.00 53.16 106 SER A C 1
ATOM 807 O O . SER A 1 106 ? 10.876 -16.033 -4.416 1.00 53.16 106 SER A O 1
ATOM 809 N N . LYS A 1 107 ? 10.848 -16.835 -2.314 1.00 59.84 107 LYS A N 1
ATOM 810 C CA . LYS A 1 107 ? 11.006 -18.249 -2.685 1.00 59.84 107 LYS A CA 1
ATOM 811 C C . LYS A 1 107 ? 9.876 -18.750 -3.589 1.00 59.84 107 LYS A C 1
ATOM 813 O O . LYS A 1 107 ? 10.148 -19.416 -4.585 1.00 59.84 107 LYS A O 1
ATOM 818 N N . LYS A 1 108 ? 8.617 -18.410 -3.288 1.00 58.25 108 LYS A N 1
ATOM 819 C CA . LYS A 1 108 ? 7.458 -18.766 -4.132 1.00 58.25 108 LYS A CA 1
ATOM 820 C C . LYS A 1 108 ? 7.494 -18.088 -5.501 1.00 58.25 108 LYS A C 1
ATOM 822 O O . LYS A 1 108 ? 7.020 -18.665 -6.475 1.00 58.25 108 LYS A O 1
ATOM 827 N N . LEU A 1 109 ? 8.044 -16.879 -5.577 1.00 54.94 109 LEU A N 1
ATOM 828 C CA . LEU A 1 109 ? 8.164 -16.114 -6.816 1.00 54.94 109 LEU A CA 1
ATOM 829 C C . LEU A 1 109 ? 9.417 -16.475 -7.633 1.00 54.94 109 LEU A C 1
ATOM 831 O O . LEU A 1 109 ? 9.614 -15.914 -8.710 1.00 54.94 109 LEU A O 1
ATOM 835 N N . GLY A 1 110 ? 10.262 -17.394 -7.147 1.00 55.84 110 GLY A N 1
ATOM 836 C CA . GLY A 1 110 ? 11.545 -17.718 -7.778 1.00 55.84 110 GLY A CA 1
ATOM 837 C C . GLY A 1 110 ? 12.532 -16.545 -7.767 1.00 55.84 110 GLY A C 1
ATOM 838 O O . GLY A 1 110 ? 13.460 -16.508 -8.573 1.00 55.84 110 GLY A O 1
ATOM 839 N N . LEU A 1 111 ? 12.312 -15.570 -6.885 1.00 56.34 111 LEU A N 1
ATOM 840 C CA . LEU A 1 111 ? 13.235 -14.474 -6.638 1.00 56.34 111 LEU A CA 1
ATOM 841 C C . LEU A 1 111 ? 14.322 -14.977 -5.685 1.00 56.34 111 LEU A C 1
ATOM 843 O O . LEU A 1 111 ? 14.053 -15.805 -4.812 1.00 56.34 111 LEU A O 1
ATOM 847 N N . ALA A 1 112 ? 15.552 -14.481 -5.842 1.00 49.38 112 ALA A N 1
ATOM 848 C CA . ALA A 1 112 ? 16.594 -14.723 -4.849 1.00 49.38 112 ALA A CA 1
ATOM 849 C C . ALA A 1 112 ? 16.054 -14.302 -3.470 1.00 49.38 112 ALA A C 1
ATOM 851 O O . ALA A 1 112 ? 15.459 -13.231 -3.343 1.00 49.38 112 ALA A O 1
ATOM 852 N N . SER A 1 113 ? 16.197 -15.174 -2.473 1.00 46.31 113 SER A N 1
ATOM 853 C CA . SER A 1 113 ? 15.457 -15.181 -1.202 1.00 46.31 113 SER A CA 1
ATOM 854 C C . SER A 1 113 ? 15.654 -13.960 -0.290 1.00 46.31 113 SER A C 1
ATOM 856 O O . SER A 1 113 ? 15.080 -13.934 0.791 1.00 46.31 113 SER A O 1
ATOM 858 N N . GLU A 1 114 ? 16.420 -12.955 -0.717 1.00 50.97 114 GLU A N 1
ATOM 859 C CA . GLU A 1 114 ? 16.932 -11.852 0.110 1.00 50.97 114 GLU A CA 1
ATOM 860 C C . GLU A 1 114 ? 16.628 -10.453 -0.466 1.00 50.97 114 GLU A C 1
ATOM 862 O O . GLU A 1 114 ? 17.179 -9.458 -0.012 1.00 50.97 114 GLU A O 1
ATOM 867 N N . ALA A 1 115 ? 15.759 -10.327 -1.479 1.00 45.53 115 ALA A N 1
ATOM 868 C CA . ALA A 1 115 ? 15.382 -9.017 -2.027 1.00 45.53 115 ALA A CA 1
ATOM 869 C C . ALA A 1 115 ? 14.387 -8.283 -1.100 1.00 45.53 115 ALA A C 1
ATOM 871 O O . ALA A 1 115 ? 13.176 -8.296 -1.322 1.00 45.53 115 ALA A O 1
ATOM 872 N N . SER A 1 116 ? 14.919 -7.672 -0.044 1.00 40.12 116 SER A N 1
ATOM 873 C CA . SER A 1 116 ? 14.236 -6.728 0.841 1.00 40.12 116 SER A CA 1
ATOM 874 C C . SER A 1 116 ? 14.555 -5.295 0.400 1.00 40.12 116 SER A C 1
ATOM 876 O O . SER A 1 116 ? 15.683 -5.013 0.023 1.00 40.12 116 SER A O 1
ATOM 878 N N . CYS A 1 117 ? 13.587 -4.377 0.451 1.00 39.88 117 CYS A N 1
ATOM 879 C CA . CYS A 1 117 ? 13.833 -2.945 0.228 1.00 39.88 117 CYS A CA 1
ATOM 880 C C . CYS A 1 117 ? 14.387 -2.215 1.464 1.00 39.88 117 CYS A C 1
ATOM 882 O O . CYS A 1 117 ? 14.625 -1.014 1.405 1.00 39.88 117 CYS A O 1
ATOM 884 N N . PHE A 1 118 ? 14.577 -2.932 2.569 1.00 39.12 118 PHE A N 1
ATOM 885 C CA . PHE A 1 118 ? 15.206 -2.455 3.793 1.00 39.12 118 PHE A CA 1
ATOM 886 C C . PHE A 1 118 ? 16.051 -3.614 4.340 1.00 39.12 118 PHE A C 1
ATOM 888 O O . PHE A 1 118 ? 15.557 -4.494 5.044 1.00 39.12 118 PHE A O 1
ATOM 895 N N . GLU A 1 119 ? 17.309 -3.683 3.915 1.00 39.00 119 GLU A N 1
ATOM 896 C CA . GLU A 1 119 ? 18.366 -4.333 4.693 1.00 39.00 119 GLU A CA 1
ATOM 897 C C . GLU A 1 119 ? 19.189 -3.220 5.346 1.00 39.00 119 GLU A C 1
ATOM 899 O O . GLU A 1 119 ? 19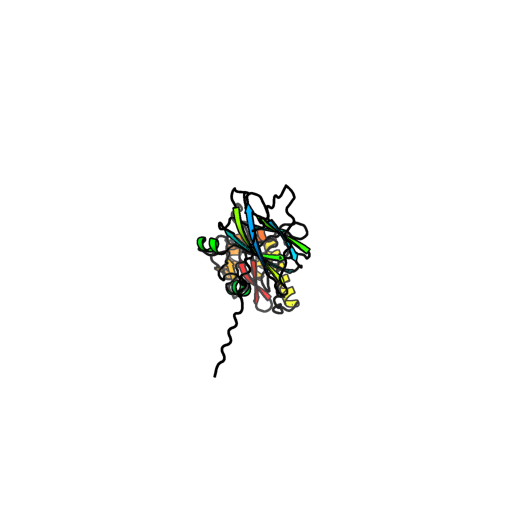.555 -2.258 4.670 1.00 39.00 119 GLU A O 1
ATOM 904 N N . ASP A 1 120 ? 19.530 -3.384 6.626 1.00 37.69 120 ASP A N 1
ATOM 905 C CA . ASP A 1 120 ? 20.419 -2.484 7.383 1.00 37.69 120 ASP A CA 1
ATOM 906 C C . ASP A 1 120 ? 21.850 -2.409 6.793 1.00 37.69 120 ASP A C 1
ATOM 908 O O . ASP A 1 120 ? 22.681 -1.619 7.241 1.00 37.69 120 ASP A O 1
ATOM 912 N N . ASP A 1 121 ? 22.146 -3.224 5.772 1.00 43.25 121 ASP A N 1
ATOM 913 C CA . ASP A 1 121 ? 23.402 -3.245 5.025 1.00 43.25 121 ASP A CA 1
ATOM 914 C C . ASP A 1 121 ? 23.196 -2.795 3.556 1.00 43.25 121 ASP A C 1
ATOM 916 O O . ASP A 1 121 ? 22.868 -3.606 2.677 1.00 43.25 121 ASP A O 1
ATOM 920 N N . PRO A 1 122 ? 23.447 -1.512 3.232 1.00 38.81 122 PRO A N 1
ATOM 921 C CA . PRO A 1 122 ? 23.277 -0.972 1.884 1.00 38.81 122 PRO A CA 1
ATOM 922 C C . PRO A 1 122 ? 24.203 -1.605 0.831 1.00 38.81 122 PRO A C 1
ATOM 924 O O . PRO A 1 122 ? 23.981 -1.422 -0.370 1.00 38.81 122 PRO A O 1
ATOM 927 N N . GLN A 1 123 ? 25.233 -2.369 1.220 1.00 44.97 123 GLN A N 1
ATOM 928 C CA . GLN A 1 123 ? 26.099 -3.063 0.261 1.00 44.97 123 GLN A CA 1
ATOM 929 C C . GLN A 1 123 ? 25.496 -4.371 -0.270 1.00 44.97 123 GLN A C 1
ATOM 931 O O . GLN A 1 123 ? 25.857 -4.794 -1.377 1.00 44.97 123 GLN A O 1
ATOM 936 N N . LYS A 1 124 ? 24.576 -5.010 0.463 1.00 44.72 124 LYS A N 1
ATOM 937 C CA . LYS A 1 124 ? 23.879 -6.227 0.006 1.00 44.72 124 LYS A CA 1
ATOM 938 C C . LYS A 1 124 ? 22.732 -5.916 -0.955 1.00 44.72 124 LYS A C 1
ATOM 940 O O . LYS A 1 124 ? 22.623 -6.576 -1.993 1.00 44.72 124 LYS A O 1
ATOM 945 N N . LEU A 1 125 ? 22.011 -4.815 -0.721 1.00 43.56 125 LEU A N 1
ATOM 946 C CA . LEU A 1 125 ? 20.997 -4.265 -1.636 1.00 43.56 125 LEU A CA 1
ATOM 947 C C . LEU A 1 125 ? 21.533 -4.080 -3.064 1.00 43.56 125 LEU A C 1
ATOM 949 O O . LEU A 1 125 ? 20.882 -4.453 -4.043 1.00 43.56 125 LEU A O 1
ATOM 953 N N . ARG A 1 126 ? 22.780 -3.609 -3.186 1.00 51.06 126 ARG A N 1
ATOM 954 C CA . ARG A 1 126 ? 23.448 -3.359 -4.473 1.00 51.06 126 ARG A CA 1
ATOM 955 C C . ARG A 1 126 ? 23.577 -4.599 -5.363 1.00 51.06 126 ARG A C 1
ATOM 957 O O . ARG A 1 126 ? 23.673 -4.462 -6.578 1.00 51.06 126 ARG A O 1
ATOM 964 N N . ARG A 1 127 ? 23.583 -5.815 -4.805 1.00 56.59 127 ARG A N 1
ATOM 965 C CA . ARG A 1 127 ? 23.694 -7.057 -5.596 1.00 56.59 127 ARG A CA 1
ATOM 966 C C . ARG A 1 127 ? 22.340 -7.677 -5.950 1.00 56.59 127 ARG A C 1
ATOM 968 O O . ARG A 1 127 ? 22.254 -8.403 -6.941 1.00 56.59 127 ARG A O 1
ATOM 975 N N . ASN A 1 128 ? 21.287 -7.360 -5.197 1.00 65.00 128 ASN A N 1
ATOM 976 C CA . ASN A 1 128 ? 20.028 -8.111 -5.219 1.00 65.00 128 ASN A CA 1
ATOM 977 C C . ASN A 1 128 ? 18.891 -7.444 -6.017 1.00 65.00 128 ASN A C 1
ATOM 979 O O . ASN A 1 128 ? 17.864 -8.087 -6.248 1.00 65.00 128 ASN A O 1
ATOM 983 N N . GLY A 1 129 ? 19.096 -6.232 -6.537 1.00 78.00 129 GLY A N 1
ATOM 984 C CA . GLY A 1 129 ? 18.139 -5.526 -7.395 1.00 78.00 129 GLY A CA 1
ATOM 985 C C . GLY A 1 129 ? 16.914 -4.987 -6.653 1.00 78.00 129 GLY A C 1
ATOM 986 O O . GLY A 1 129 ? 16.628 -5.361 -5.521 1.00 78.00 129 GLY A O 1
ATOM 987 N N . GLN A 1 130 ? 16.170 -4.109 -7.316 1.00 81.62 130 GLN A N 1
ATOM 988 C CA . GLN A 1 130 ? 15.007 -3.426 -6.750 1.00 81.62 130 GLN A CA 1
ATOM 989 C C . GLN A 1 130 ? 13.725 -4.159 -7.153 1.00 81.62 130 GLN A C 1
ATOM 991 O O . GLN A 1 130 ? 13.590 -4.565 -8.310 1.00 81.62 130 GLN A O 1
ATOM 996 N N . THR A 1 131 ? 12.796 -4.351 -6.210 1.00 80.81 131 THR A N 1
ATOM 997 C CA . THR A 1 131 ? 11.511 -5.027 -6.450 1.00 80.81 131 THR A CA 1
ATOM 998 C C . THR A 1 131 ? 10.351 -4.162 -5.986 1.00 80.81 131 THR A C 1
ATOM 1000 O O . THR A 1 131 ? 10.320 -3.679 -4.858 1.00 80.81 131 THR A O 1
ATOM 1003 N N . TRP A 1 132 ? 9.350 -4.030 -6.842 1.00 83.12 132 TRP A N 1
ATOM 1004 C CA . TRP A 1 132 ? 8.154 -3.251 -6.581 1.00 83.12 132 TRP A CA 1
ATOM 1005 C C . TRP A 1 132 ? 6.896 -4.065 -6.834 1.00 83.12 132 TRP A C 1
ATOM 1007 O O . TRP A 1 132 ? 6.886 -4.977 -7.662 1.00 83.12 132 TRP A O 1
ATOM 1017 N N . LEU A 1 133 ? 5.821 -3.680 -6.159 1.00 84.19 133 LEU A N 1
ATOM 1018 C CA . LEU A 1 133 ? 4.480 -4.219 -6.315 1.00 84.19 133 LEU A CA 1
ATOM 1019 C C . LEU A 1 133 ? 3.492 -3.079 -6.557 1.00 84.19 133 LEU A C 1
ATOM 1021 O O . LEU A 1 133 ? 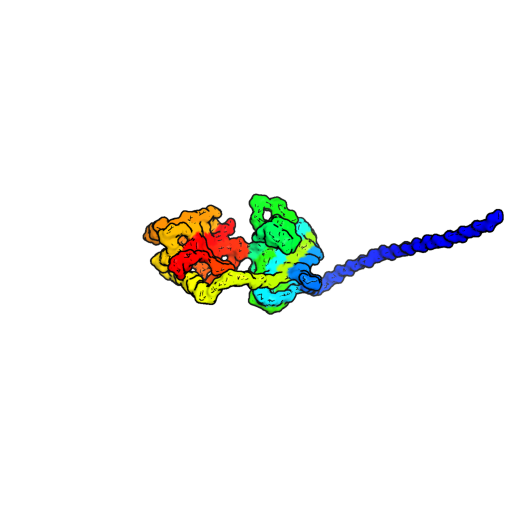3.548 -2.030 -5.914 1.00 84.19 133 LEU A O 1
ATOM 1025 N N . VAL A 1 134 ? 2.540 -3.317 -7.453 1.00 85.56 134 VAL A N 1
ATOM 1026 C CA . VAL A 1 134 ? 1.382 -2.449 -7.647 1.00 85.56 134 VAL A CA 1
ATOM 1027 C C . VAL A 1 134 ? 0.136 -3.283 -7.938 1.00 85.56 134 VAL A C 1
ATOM 1029 O O . VAL A 1 134 ? 0.180 -4.248 -8.700 1.00 85.56 134 VAL A O 1
ATOM 1032 N N . THR A 1 135 ? -0.995 -2.918 -7.330 1.00 87.38 135 THR A N 1
ATOM 1033 C CA . THR A 1 135 ? -2.303 -3.457 -7.732 1.00 87.38 135 THR A CA 1
ATOM 1034 C C . THR A 1 135 ? -2.815 -2.652 -8.917 1.00 87.38 135 THR A C 1
ATOM 1036 O O . THR A 1 135 ? -2.903 -1.430 -8.838 1.00 87.38 135 THR A O 1
ATOM 1039 N N . LEU A 1 136 ? -3.165 -3.320 -10.013 1.00 91.94 136 LEU A N 1
ATOM 1040 C CA . LEU A 1 136 ? -3.629 -2.672 -11.234 1.00 91.94 136 LEU A CA 1
ATOM 1041 C C . LEU A 1 136 ? -5.026 -2.064 -11.012 1.00 91.94 136 LEU A C 1
ATOM 1043 O O . LEU A 1 136 ? -5.981 -2.810 -10.781 1.00 91.94 136 LEU A O 1
ATOM 1047 N N . PRO A 1 137 ? -5.191 -0.729 -11.075 1.00 85.81 137 PRO A N 1
ATOM 1048 C CA . PRO A 1 137 ? -6.465 -0.091 -10.732 1.00 85.81 137 PRO A CA 1
ATOM 1049 C C . PRO A 1 137 ? -7.525 -0.204 -11.835 1.00 85.81 137 PRO A C 1
ATOM 1051 O O . PRO A 1 137 ? -8.695 0.072 -11.591 1.00 85.81 137 PRO A O 1
ATOM 1054 N N . GLN A 1 138 ? -7.132 -0.591 -13.049 1.00 91.00 138 GLN A N 1
ATOM 1055 C CA . GLN A 1 138 ? -8.014 -0.689 -14.207 1.00 91.00 138 GLN A CA 1
ATOM 1056 C C . GLN A 1 138 ? -7.529 -1.785 -15.166 1.00 91.00 138 GLN A C 1
ATOM 1058 O O . GLN A 1 138 ? -6.414 -2.283 -15.053 1.00 91.00 138 GLN A O 1
ATOM 1063 N N . SER A 1 139 ? -8.375 -2.201 -16.102 1.00 95.75 139 SER A N 1
ATOM 1064 C CA . SER A 1 139 ? -7.993 -3.172 -17.129 1.00 95.75 139 SER A CA 1
ATOM 1065 C C . SER A 1 139 ? -7.497 -2.424 -18.360 1.00 95.75 139 SER A C 1
ATOM 1067 O O . SER A 1 139 ? -8.071 -1.400 -18.722 1.00 95.75 139 SER A O 1
ATOM 1069 N N . GLY A 1 140 ? -6.452 -2.919 -19.018 1.00 96.75 140 GLY A N 1
ATOM 1070 C CA . GLY A 1 140 ? -5.947 -2.307 -20.245 1.00 96.75 140 GLY A CA 1
ATOM 1071 C C . GLY A 1 140 ? -4.461 -2.541 -20.487 1.00 96.75 140 GLY A C 1
ATOM 1072 O O . GLY A 1 140 ? -3.864 -3.474 -19.947 1.00 96.75 140 GLY A O 1
ATOM 1073 N N . ALA A 1 141 ? -3.884 -1.703 -21.346 1.00 97.06 141 ALA A N 1
ATOM 1074 C CA . ALA A 1 141 ? -2.459 -1.702 -21.646 1.00 97.06 141 ALA A CA 1
ATOM 1075 C C . ALA A 1 141 ? -1.692 -0.848 -20.628 1.00 97.06 141 ALA A C 1
ATOM 1077 O O . ALA A 1 141 ? -2.094 0.261 -20.306 1.00 97.06 141 ALA A O 1
ATOM 1078 N N . TYR A 1 142 ? -0.588 -1.374 -20.132 1.00 96.88 142 TYR A N 1
ATOM 1079 C CA . TYR A 1 142 ? 0.336 -0.733 -19.214 1.00 96.88 142 TYR A CA 1
ATOM 1080 C C . TYR A 1 142 ? 1.688 -0.600 -19.902 1.00 96.88 142 TYR A C 1
ATOM 1082 O O . TYR A 1 142 ? 2.103 -1.517 -20.615 1.00 96.88 142 TYR A O 1
ATOM 1090 N N . THR A 1 143 ? 2.393 0.496 -19.643 1.00 96.69 143 THR A N 1
ATOM 1091 C CA . THR A 1 143 ? 3.739 0.723 -20.183 1.00 96.69 143 THR A CA 1
ATOM 1092 C C . THR A 1 143 ? 4.742 0.765 -19.044 1.00 96.69 143 THR A C 1
ATOM 1094 O O . THR A 1 143 ? 4.610 1.583 -18.133 1.00 96.69 143 THR A O 1
ATOM 1097 N N . LEU A 1 144 ? 5.745 -0.109 -19.090 1.00 96.62 144 LEU A N 1
ATOM 1098 C CA . LEU A 1 144 ? 6.886 -0.086 -18.185 1.00 96.62 144 LEU A CA 1
ATOM 1099 C C . LEU A 1 144 ? 8.073 0.546 -18.913 1.00 96.62 144 LEU A C 1
ATOM 1101 O O . LEU A 1 144 ? 8.529 0.000 -19.915 1.00 96.62 144 LEU A O 1
ATOM 1105 N N . SER A 1 145 ? 8.586 1.659 -18.402 1.00 94.25 145 SER A N 1
ATOM 1106 C CA . SER A 1 145 ? 9.761 2.333 -18.958 1.00 94.25 145 SER A CA 1
ATOM 1107 C C . SER A 1 145 ? 10.971 2.045 -18.087 1.00 94.25 145 SER A C 1
ATOM 1109 O O . SER A 1 145 ? 10.997 2.424 -16.915 1.00 94.25 145 SER A O 1
ATOM 1111 N N . VAL A 1 146 ? 11.974 1.382 -18.659 1.00 95.00 146 VAL A N 1
ATOM 1112 C CA . VAL A 1 146 ? 13.278 1.164 -18.026 1.00 95.00 146 VAL A CA 1
ATOM 1113 C C . VAL A 1 146 ? 14.215 2.285 -18.461 1.00 95.00 146 VAL A C 1
ATOM 1115 O O . VAL A 1 146 ? 14.445 2.450 -19.659 1.00 95.00 146 VAL A O 1
ATOM 1118 N N . PHE A 1 147 ? 14.751 3.056 -17.514 1.00 92.94 147 PHE A N 1
ATOM 1119 C CA . PHE A 1 147 ? 15.509 4.278 -17.808 1.00 92.94 147 PHE A CA 1
ATOM 1120 C C . PHE A 1 147 ? 16.644 4.526 -16.806 1.00 92.94 147 PHE A C 1
ATOM 1122 O O . PHE A 1 147 ? 16.653 3.977 -15.703 1.00 92.94 147 PHE A O 1
ATOM 1129 N N . LYS A 1 148 ? 17.599 5.385 -17.179 1.00 91.69 148 LYS A N 1
ATOM 1130 C CA . LYS A 1 148 ? 18.672 5.866 -16.296 1.00 91.69 148 LYS A CA 1
ATOM 1131 C C . LYS A 1 148 ? 18.332 7.270 -15.771 1.00 91.69 148 LYS A C 1
ATOM 1133 O O . LYS A 1 148 ? 18.076 8.164 -16.580 1.00 91.69 148 LYS A O 1
ATOM 1138 N N . PRO A 1 149 ? 18.338 7.513 -14.450 1.00 84.38 149 PRO A N 1
ATOM 1139 C CA . PRO A 1 149 ? 18.071 8.837 -13.905 1.00 84.38 149 PRO A CA 1
ATOM 1140 C C . PRO A 1 149 ? 19.201 9.802 -14.275 1.00 84.38 149 PRO A C 1
ATOM 1142 O O . PRO A 1 149 ? 20.368 9.419 -14.373 1.00 84.38 149 PRO A O 1
ATOM 1145 N N . GLY A 1 150 ? 18.843 11.064 -14.513 1.00 83.19 150 GLY A N 1
ATOM 1146 C CA . GLY A 1 150 ? 19.799 12.133 -14.815 1.00 83.19 150 GLY A CA 1
ATOM 1147 C C . GLY A 1 150 ? 20.503 12.031 -16.173 1.00 83.19 150 GLY A C 1
ATOM 1148 O O . GLY A 1 150 ? 21.371 12.848 -16.453 1.00 83.19 150 GLY A O 1
ATOM 1149 N N . GLY A 1 151 ? 20.172 11.047 -17.020 1.00 78.44 151 GLY A N 1
ATOM 1150 C CA . GLY A 1 151 ? 20.703 10.948 -18.386 1.00 78.44 151 GLY A CA 1
ATOM 1151 C C . GLY A 1 151 ? 22.225 10.778 -18.485 1.00 78.44 151 GLY A C 1
ATOM 1152 O O . GLY A 1 151 ? 22.798 11.035 -19.542 1.00 78.44 151 GLY A O 1
ATOM 1153 N N . GLY A 1 152 ? 22.893 10.368 -17.399 1.00 79.88 152 GLY A N 1
ATOM 1154 C CA . GLY A 1 152 ? 24.354 10.352 -17.322 1.00 79.88 152 GLY A CA 1
ATOM 1155 C C . GLY A 1 152 ? 25.014 9.527 -18.432 1.00 79.88 152 GLY A C 1
ATOM 1156 O O . GLY A 1 152 ? 24.504 8.473 -18.833 1.00 79.88 152 GLY A O 1
ATOM 1157 N N . SER A 1 153 ? 26.190 9.966 -18.885 1.00 81.25 153 SER A N 1
ATOM 1158 C CA . SER A 1 153 ? 27.001 9.228 -19.855 1.00 81.25 153 SER A CA 1
ATOM 1159 C C . SER A 1 153 ? 27.334 7.826 -19.317 1.00 81.25 153 SER A C 1
ATOM 1161 O O . SER A 1 153 ? 27.447 7.594 -18.113 1.00 81.25 153 SER A O 1
ATOM 1163 N N . GLY A 1 154 ? 27.367 6.833 -20.202 1.00 89.56 154 GLY A N 1
ATOM 1164 C CA . GLY A 1 154 ? 27.585 5.430 -19.841 1.00 89.56 154 GLY A CA 1
ATOM 1165 C C . GLY A 1 154 ? 26.378 4.531 -20.094 1.00 89.56 154 GLY A C 1
ATOM 1166 O O . GLY A 1 154 ? 25.250 4.992 -20.287 1.00 89.56 154 GLY A O 1
ATOM 1167 N N . VAL A 1 155 ? 26.658 3.233 -20.128 1.00 94.19 155 VAL A N 1
ATOM 1168 C CA . VAL A 1 155 ? 25.691 2.164 -20.381 1.00 94.19 155 VAL A CA 1
ATOM 1169 C C . VAL A 1 155 ? 25.392 1.468 -19.061 1.00 94.19 155 VAL A C 1
ATOM 1171 O O . VAL A 1 155 ? 26.313 1.173 -18.304 1.00 94.19 155 VAL A O 1
ATOM 1174 N N . SER A 1 156 ? 24.119 1.201 -18.797 1.00 93.62 156 SER A N 1
ATOM 1175 C CA . SER A 1 156 ? 23.694 0.305 -17.726 1.00 93.62 156 SER A CA 1
ATOM 1176 C C . SER A 1 156 ? 23.054 -0.927 -18.339 1.00 93.62 156 SER A C 1
ATOM 1178 O O . SER A 1 156 ? 22.104 -0.812 -19.117 1.00 93.62 156 SER A O 1
ATOM 1180 N N . ALA A 1 157 ? 23.573 -2.103 -18.000 1.00 95.88 157 ALA A N 1
ATOM 1181 C CA . ALA A 1 157 ? 22.920 -3.362 -18.316 1.00 95.88 157 ALA A CA 1
ATOM 1182 C C . ALA A 1 157 ? 21.890 -3.697 -17.236 1.00 95.88 157 ALA A C 1
ATOM 1184 O O . ALA A 1 157 ? 22.129 -3.463 -16.055 1.00 95.88 157 ALA A O 1
ATOM 1185 N N . TYR A 1 158 ? 20.764 -4.289 -17.625 1.00 95.06 158 TYR A N 1
ATOM 1186 C CA . TYR A 1 158 ? 19.734 -4.697 -16.678 1.00 95.06 158 TYR A CA 1
ATOM 1187 C C . TYR A 1 158 ? 19.117 -6.055 -17.010 1.00 95.06 158 TYR A C 1
ATOM 1189 O O . TYR A 1 158 ? 19.098 -6.506 -18.158 1.00 95.06 158 TYR A O 1
ATOM 1197 N N . THR A 1 159 ? 18.568 -6.691 -15.976 1.00 94.44 159 THR A N 1
ATOM 1198 C CA . THR A 1 159 ? 17.619 -7.802 -16.071 1.00 94.44 159 THR A CA 1
ATOM 1199 C C . THR A 1 159 ? 16.304 -7.372 -15.425 1.00 94.44 159 THR A C 1
ATOM 1201 O O . THR A 1 159 ? 16.262 -7.115 -14.224 1.00 94.44 159 THR A O 1
ATOM 1204 N N . LEU A 1 160 ? 15.243 -7.289 -16.226 1.00 95.19 160 LEU A N 1
ATOM 1205 C CA . LEU A 1 160 ? 13.884 -6.944 -15.819 1.00 95.19 160 LEU A CA 1
ATOM 1206 C C . LEU A 1 160 ? 13.056 -8.224 -15.692 1.00 95.19 160 LEU A C 1
ATOM 1208 O O . LEU A 1 160 ? 12.937 -8.975 -16.654 1.00 95.19 160 LEU A O 1
ATOM 1212 N N . THR A 1 161 ? 12.460 -8.462 -14.531 1.00 93.31 161 THR A N 1
ATOM 1213 C CA . THR A 1 161 ? 11.491 -9.540 -14.301 1.00 93.31 161 THR A CA 1
ATOM 1214 C C . THR A 1 161 ? 10.124 -8.920 -14.052 1.00 93.31 161 THR A C 1
ATOM 1216 O O . THR A 1 161 ? 9.984 -8.061 -13.184 1.00 93.31 161 THR A O 1
ATOM 1219 N N . ILE A 1 162 ? 9.123 -9.347 -14.815 1.00 95.06 162 ILE A N 1
ATOM 1220 C CA . ILE A 1 162 ? 7.737 -8.884 -14.722 1.00 95.06 162 ILE A CA 1
ATOM 1221 C C . ILE A 1 162 ? 6.884 -10.079 -14.326 1.00 95.06 162 ILE A C 1
ATOM 1223 O O . ILE A 1 162 ? 6.902 -11.095 -15.021 1.00 95.06 162 ILE A O 1
ATOM 1227 N N . ILE A 1 163 ? 6.127 -9.954 -13.242 1.00 93.06 163 ILE A N 1
ATOM 1228 C CA . ILE A 1 163 ? 5.189 -10.972 -12.775 1.00 93.06 163 ILE A CA 1
ATOM 1229 C C . ILE A 1 163 ? 3.802 -10.344 -12.702 1.00 93.06 163 ILE A C 1
ATOM 1231 O O . ILE A 1 163 ? 3.628 -9.307 -12.067 1.00 93.06 163 ILE A O 1
ATOM 1235 N N . VAL A 1 164 ? 2.811 -10.978 -13.322 1.00 94.75 164 VAL A N 1
ATOM 1236 C CA . VAL A 1 164 ? 1.403 -10.589 -13.209 1.00 94.75 164 VAL A CA 1
ATOM 1237 C C . VAL A 1 164 ? 0.618 -11.751 -12.657 1.00 94.75 164 VAL A C 1
ATOM 1239 O O . VAL A 1 164 ? 0.440 -12.766 -13.327 1.00 94.75 164 VAL A O 1
ATOM 1242 N N . ARG A 1 165 ? 0.103 -11.600 -11.445 1.00 91.62 165 ARG A N 1
ATOM 1243 C CA . ARG A 1 165 ? -0.778 -12.598 -10.849 1.00 91.62 165 ARG A CA 1
ATOM 1244 C C . ARG A 1 165 ? -2.148 -12.003 -10.615 1.00 91.62 165 ARG A C 1
ATOM 1246 O O . ARG A 1 165 ? -2.294 -10.810 -10.355 1.00 91.62 165 ARG A O 1
ATOM 1253 N N . GLN A 1 166 ? -3.162 -12.860 -10.662 1.00 89.88 166 GLN A N 1
ATOM 1254 C CA . GLN A 1 166 ? -4.378 -12.525 -9.943 1.00 89.88 166 GLN A CA 1
ATOM 1255 C C . GLN A 1 166 ? -3.948 -12.293 -8.504 1.00 89.88 166 GLN A C 1
ATOM 1257 O O . GLN A 1 166 ? -3.217 -13.123 -7.953 1.00 89.88 166 GLN A O 1
ATOM 1262 N N . ARG A 1 167 ? -4.366 -11.172 -7.911 1.00 80.81 167 ARG A N 1
ATOM 1263 C CA . ARG A 1 167 ? -4.411 -11.124 -6.459 1.00 80.81 167 ARG A CA 1
ATOM 1264 C C . ARG A 1 167 ? -5.222 -12.356 -6.118 1.00 80.81 167 ARG A C 1
ATOM 1266 O O . ARG A 1 167 ? -6.379 -12.437 -6.548 1.00 80.81 167 ARG A O 1
ATOM 1273 N N . GLU A 1 168 ? -4.590 -13.364 -5.500 1.00 67.81 168 GLU A N 1
ATOM 1274 C CA . GLU A 1 168 ? -5.351 -14.463 -4.917 1.00 67.81 168 GLU A CA 1
ATOM 1275 C C . GLU A 1 168 ? -6.491 -13.740 -4.231 1.00 67.81 168 GLU A C 1
ATOM 1277 O O . GLU A 1 168 ? -6.220 -12.762 -3.522 1.00 67.81 168 GLU A O 1
ATOM 1282 N N . LYS A 1 169 ? -7.745 -14.058 -4.593 1.00 54.16 169 LYS A N 1
ATOM 1283 C CA . LYS A 1 169 ? -8.899 -13.577 -3.837 1.00 54.16 169 LYS A CA 1
ATOM 1284 C C . LYS A 1 169 ? -8.565 -14.073 -2.458 1.00 54.16 169 LYS A C 1
ATOM 1286 O O . LYS A 1 169 ? -8.793 -15.249 -2.220 1.00 54.16 169 LYS A O 1
ATOM 1291 N N . GLN A 1 170 ? -7.879 -13.237 -1.683 1.00 51.22 170 GLN A N 1
ATOM 1292 C CA . GLN A 1 170 ? -7.192 -13.579 -0.458 1.00 51.22 170 GLN A CA 1
ATOM 1293 C C . GLN A 1 170 ? -8.330 -14.127 0.326 1.00 51.22 170 GLN A C 1
ATOM 1295 O O . GLN A 1 170 ? -9.206 -13.311 0.609 1.00 51.22 170 GLN A O 1
ATOM 1300 N N . THR A 1 171 ? -8.418 -15.465 0.386 1.00 46.88 171 THR A N 1
ATOM 1301 C CA . THR A 1 171 ? -9.691 -16.176 0.516 1.00 46.88 171 THR A CA 1
ATOM 1302 C C . THR A 1 171 ? -10.318 -15.520 1.688 1.00 46.88 171 THR A C 1
ATOM 1304 O O . THR A 1 171 ? -9.756 -15.689 2.767 1.00 46.88 171 THR A O 1
ATOM 1307 N N . ARG A 1 172 ? -11.284 -14.618 1.412 1.00 48.94 172 ARG A N 1
ATOM 1308 C CA . ARG A 1 172 ? -11.691 -13.557 2.341 1.00 48.94 172 ARG A CA 1
ATOM 1309 C C . ARG A 1 172 ? -11.834 -14.340 3.616 1.00 48.94 172 ARG A C 1
ATOM 1311 O O . ARG A 1 172 ? -12.633 -15.276 3.579 1.00 48.94 172 ARG A O 1
ATOM 1318 N N . SER A 1 173 ? -10.971 -14.142 4.615 1.00 50.66 173 SER A N 1
ATOM 1319 C CA . SER A 1 173 ? -11.139 -14.891 5.856 1.00 50.66 173 SER A CA 1
ATOM 1320 C C . SER A 1 173 ? -12.503 -14.420 6.287 1.00 50.66 173 SER A C 1
ATOM 1322 O O . SER A 1 173 ? -12.611 -13.218 6.498 1.00 50.66 173 SER A O 1
ATOM 1324 N N . ALA A 1 174 ? -13.536 -15.258 6.095 1.00 59.62 174 ALA A N 1
ATOM 1325 C CA . ALA A 1 174 ? -14.805 -14.845 5.482 1.00 59.62 174 ALA A CA 1
ATOM 1326 C C . ALA A 1 174 ? -15.553 -13.892 6.392 1.00 59.62 174 ALA A C 1
ATOM 1328 O O . ALA A 1 174 ? -16.499 -14.258 7.084 1.00 59.62 174 ALA A O 1
ATOM 1329 N N . MET A 1 175 ? -15.074 -12.657 6.403 1.00 72.62 175 MET A N 1
ATOM 1330 C CA . MET A 1 175 ? -15.501 -11.655 7.325 1.00 72.62 175 MET A CA 1
ATOM 1331 C C . MET A 1 175 ? -16.895 -11.359 6.851 1.00 72.62 175 MET A C 1
ATOM 1333 O O . MET A 1 175 ? -17.104 -10.951 5.699 1.00 72.62 175 MET A O 1
ATOM 1337 N N . ARG A 1 176 ? -17.856 -11.723 7.696 1.00 82.00 176 ARG A N 1
ATOM 1338 C CA . ARG A 1 176 ? -19.260 -11.725 7.305 1.00 82.00 176 ARG A CA 1
ATOM 1339 C C . ARG A 1 176 ? -19.574 -10.315 6.793 1.00 82.00 176 ARG A C 1
ATOM 1341 O O . ARG A 1 176 ? -19.059 -9.351 7.361 1.00 82.00 176 ARG A O 1
ATOM 1348 N N . PRO A 1 177 ? -20.390 -10.140 5.744 1.00 82.94 177 PRO A N 1
ATOM 1349 C CA . PRO A 1 177 ? -20.674 -8.810 5.198 1.00 82.94 177 PRO A CA 1
ATOM 1350 C C . PRO A 1 177 ? -21.063 -7.773 6.268 1.00 82.94 177 PRO A C 1
ATOM 1352 O O . PRO A 1 177 ? -20.584 -6.643 6.233 1.00 82.94 177 PRO A O 1
ATOM 1355 N N . ALA A 1 178 ? -21.826 -8.193 7.285 1.00 86.00 178 ALA A N 1
ATOM 1356 C CA . ALA A 1 178 ? -22.171 -7.374 8.449 1.00 86.00 178 ALA A CA 1
ATOM 1357 C C . ALA A 1 178 ? -20.950 -6.943 9.285 1.00 86.00 178 ALA A C 1
ATOM 1359 O O . ALA A 1 178 ? -20.856 -5.803 9.734 1.00 86.00 178 ALA A O 1
ATOM 1360 N N . GLU A 1 179 ? -19.982 -7.836 9.470 1.00 86.00 179 GLU A N 1
ATOM 1361 C CA . GLU A 1 179 ? -18.744 -7.533 10.175 1.00 86.00 179 GLU A CA 1
ATOM 1362 C C . GLU A 1 179 ? -17.887 -6.530 9.391 1.00 86.00 179 GLU A C 1
ATOM 1364 O O . GLU A 1 179 ? -17.379 -5.578 9.982 1.00 86.00 179 GLU A O 1
ATOM 1369 N N . SER A 1 180 ? -17.818 -6.670 8.064 1.00 84.62 180 SER A N 1
ATOM 1370 C CA . SER A 1 180 ? -17.199 -5.677 7.176 1.00 84.62 180 SER A CA 1
ATOM 1371 C C . SER A 1 180 ? -17.834 -4.305 7.295 1.00 84.62 180 SER A C 1
ATOM 1373 O O . SER A 1 180 ? -17.121 -3.340 7.551 1.00 84.62 180 SER A O 1
ATOM 1375 N N . ALA A 1 181 ? -19.159 -4.227 7.191 1.00 86.00 181 ALA A N 1
ATOM 1376 C CA . ALA A 1 181 ? -19.874 -2.968 7.346 1.00 86.00 181 ALA A CA 1
ATOM 1377 C C . ALA A 1 181 ? -19.613 -2.332 8.723 1.00 86.00 181 ALA A C 1
ATOM 1379 O O . ALA A 1 181 ? -19.404 -1.125 8.818 1.00 86.00 181 ALA A O 1
ATOM 1380 N N . SER A 1 182 ? -19.553 -3.142 9.788 1.00 93.62 182 SER A N 1
ATOM 1381 C CA . SER A 1 182 ? -19.258 -2.642 11.136 1.00 93.62 182 SER A CA 1
ATOM 1382 C C . SER A 1 182 ? -17.827 -2.113 11.296 1.00 93.62 182 SER A C 1
ATOM 1384 O O . SER A 1 182 ? -17.619 -1.163 12.047 1.00 93.62 182 SER A O 1
ATOM 1386 N N . LEU A 1 183 ? -16.848 -2.692 10.591 1.00 95.50 183 LEU A N 1
ATOM 1387 C CA . LEU A 1 183 ? -15.468 -2.201 10.601 1.00 95.50 183 LEU A CA 1
ATOM 1388 C C . LEU A 1 183 ? -15.356 -0.879 9.842 1.00 95.50 183 LEU A C 1
ATOM 1390 O O . LEU A 1 183 ? -14.764 0.076 10.341 1.00 95.50 183 LEU A O 1
ATOM 1394 N N . ASP A 1 184 ? -15.971 -0.805 8.663 1.00 94.44 184 ASP A N 1
ATOM 1395 C CA . ASP A 1 184 ? -15.970 0.414 7.858 1.00 94.44 184 ASP A CA 1
ATOM 1396 C C . ASP A 1 184 ? -16.669 1.561 8.615 1.00 94.44 184 ASP A C 1
ATOM 1398 O O . ASP A 1 184 ? -16.210 2.702 8.583 1.00 94.44 184 ASP A O 1
ATOM 1402 N N . ALA A 1 185 ? -17.731 1.263 9.374 1.00 96.25 185 ALA A N 1
ATOM 1403 C CA . ALA A 1 185 ? -18.379 2.228 10.263 1.00 96.25 185 ALA A CA 1
ATOM 1404 C C . ALA A 1 185 ? -17.453 2.712 11.397 1.00 96.25 185 ALA A C 1
ATOM 1406 O O . ALA A 1 185 ? -17.431 3.907 11.696 1.00 96.25 185 ALA A O 1
ATOM 1407 N N . ALA A 1 186 ? -16.659 1.820 12.001 1.00 97.25 186 ALA A N 1
ATOM 1408 C CA . ALA A 1 186 ? -15.682 2.192 13.026 1.00 97.25 186 ALA A CA 1
ATOM 1409 C C . ALA A 1 186 ? -14.585 3.115 12.467 1.00 97.25 186 ALA A C 1
ATOM 1411 O O . ALA A 1 186 ? -14.267 4.130 13.086 1.00 97.25 186 ALA A O 1
ATOM 1412 N N . MET A 1 187 ? -14.080 2.833 11.262 1.00 96.88 187 MET A N 1
ATOM 1413 C CA . MET A 1 187 ? -13.094 3.692 10.598 1.00 96.88 187 MET A CA 1
ATOM 1414 C C . MET A 1 187 ? -13.680 5.055 10.196 1.00 96.88 187 MET A C 1
ATOM 1416 O O . MET A 1 187 ? -13.024 6.080 10.363 1.00 96.88 187 MET A O 1
ATOM 1420 N N . ARG A 1 188 ? -14.940 5.119 9.746 1.00 96.06 188 ARG A N 1
ATOM 1421 C CA . ARG A 1 188 ? -15.623 6.410 9.519 1.00 96.06 188 ARG A CA 1
ATOM 1422 C C . ARG A 1 188 ? -15.762 7.216 10.805 1.00 96.06 188 ARG A C 1
ATOM 1424 O O . ARG A 1 188 ? -15.562 8.426 10.784 1.00 96.06 188 ARG A O 1
ATOM 1431 N N . LYS A 1 189 ? -16.082 6.553 11.921 1.00 97.44 189 LYS A N 1
ATOM 1432 C CA . LYS A 1 189 ? -16.148 7.198 13.237 1.00 97.44 189 LYS A CA 1
ATOM 1433 C C . LYS A 1 189 ? -14.783 7.742 13.663 1.00 97.44 189 LYS A C 1
ATOM 1435 O O . LYS A 1 189 ? -14.723 8.855 14.166 1.00 97.44 189 LYS A O 1
ATOM 1440 N N . PHE A 1 190 ? -13.708 6.996 13.417 1.00 96.69 190 PHE A N 1
ATOM 1441 C CA . PHE A 1 190 ? -12.336 7.446 13.652 1.00 96.69 190 PHE A CA 1
ATOM 1442 C C . PHE A 1 190 ? -11.996 8.712 12.865 1.00 96.69 190 PHE A C 1
ATOM 1444 O O . PHE A 1 190 ? -11.612 9.713 13.460 1.00 96.69 190 PHE A O 1
ATOM 1451 N N . ILE A 1 191 ? -12.224 8.695 11.549 1.00 94.75 191 ILE A N 1
ATOM 1452 C CA . ILE A 1 191 ? -12.001 9.853 10.673 1.00 94.75 191 ILE A CA 1
ATOM 1453 C C . ILE A 1 191 ? -12.806 11.063 11.159 1.00 94.75 191 ILE A C 1
ATOM 1455 O O . ILE A 1 191 ? -12.258 12.152 11.315 1.00 94.75 191 ILE A O 1
ATOM 1459 N N . ALA A 1 192 ? -14.092 10.867 11.461 1.00 95.12 192 ALA A N 1
ATOM 1460 C CA . ALA A 1 192 ? -14.952 11.935 11.954 1.00 95.12 192 ALA A CA 1
ATOM 1461 C C . ALA A 1 192 ? -14.470 12.508 13.297 1.00 95.12 192 ALA A C 1
ATOM 1463 O O . ALA A 1 192 ? -14.546 13.721 13.489 1.00 95.12 192 ALA A O 1
ATOM 1464 N N . ALA A 1 193 ? -13.976 11.662 14.207 1.00 95.81 193 ALA A N 1
ATOM 1465 C CA . ALA A 1 193 ? -13.446 12.103 15.493 1.00 95.81 193 ALA A CA 1
ATOM 1466 C C . ALA A 1 193 ? -12.175 12.944 15.325 1.00 95.81 193 ALA A C 1
ATOM 1468 O O . ALA A 1 193 ? -12.068 14.006 15.933 1.00 95.81 193 ALA A O 1
ATOM 1469 N N . LEU A 1 194 ? -11.260 12.524 14.444 1.00 93.50 194 LEU A N 1
ATOM 1470 C CA . LEU A 1 194 ? -10.050 13.282 14.123 1.00 93.50 194 LEU A CA 1
ATOM 1471 C C . LEU A 1 194 ? -10.380 14.653 13.519 1.00 93.50 194 LEU A C 1
ATOM 1473 O O . LEU A 1 194 ? -9.909 15.672 14.014 1.00 93.50 194 LEU A O 1
ATOM 1477 N N . MET A 1 195 ? -11.254 14.703 12.507 1.00 91.62 195 MET A N 1
ATOM 1478 C CA . MET A 1 195 ? -11.630 15.963 11.850 1.00 91.62 195 MET A CA 1
ATOM 1479 C C . MET A 1 195 ? -12.304 16.961 12.795 1.00 91.62 195 MET A C 1
ATOM 1481 O O . MET A 1 195 ? -12.108 18.167 12.671 1.00 91.62 195 MET A O 1
ATOM 1485 N N . LYS A 1 196 ? -13.127 16.465 13.724 1.00 94.25 196 LYS A N 1
ATOM 1486 C CA . LYS A 1 196 ? -13.851 17.300 14.692 1.00 94.25 196 LYS A CA 1
ATOM 1487 C C . LYS A 1 196 ? -13.055 17.575 15.964 1.00 94.25 196 LYS A C 1
ATOM 1489 O O . LYS A 1 196 ? -13.562 18.285 16.828 1.00 94.25 196 LYS A O 1
ATOM 1494 N N . ARG A 1 197 ? -11.854 16.999 16.095 1.00 94.25 197 ARG A N 1
ATOM 1495 C CA . ARG A 1 197 ? -11.060 16.999 17.334 1.00 94.25 197 ARG A CA 1
ATOM 1496 C C . ARG A 1 197 ? -11.871 16.497 18.539 1.00 94.25 197 ARG A C 1
ATOM 1498 O O . ARG A 1 197 ? -11.749 16.993 19.655 1.00 94.25 197 ARG A O 1
ATOM 1505 N N . ASP A 1 198 ? -12.735 15.515 18.294 1.00 96.00 198 ASP A N 1
ATOM 1506 C CA . ASP A 1 198 ? -13.632 14.927 19.287 1.00 96.00 198 ASP A CA 1
ATOM 1507 C C . ASP A 1 198 ? -12.870 13.886 20.118 1.00 96.00 198 ASP A C 1
ATOM 1509 O O . ASP A 1 198 ? -12.749 12.718 19.735 1.00 96.00 198 ASP A O 1
ATOM 1513 N N . VAL A 1 199 ? -12.337 14.327 21.261 1.00 96.94 199 VAL A N 1
ATOM 1514 C CA . VAL A 1 199 ? -11.553 13.492 22.187 1.00 96.94 199 VAL A CA 1
ATOM 1515 C C . VAL A 1 199 ? -12.362 12.292 22.685 1.00 96.94 199 VAL A C 1
ATOM 1517 O O . VAL A 1 199 ? -11.834 11.181 22.751 1.00 96.94 199 VAL A O 1
ATOM 1520 N N . GLU A 1 200 ? -13.642 12.475 23.013 1.00 97.88 200 GLU A N 1
ATOM 1521 C CA . GLU A 1 200 ? -14.488 11.385 23.510 1.00 97.88 200 GLU A CA 1
ATOM 1522 C C . GLU A 1 200 ? -14.786 10.367 22.406 1.00 97.88 200 GLU A C 1
ATOM 1524 O O . GLU A 1 200 ? -14.653 9.152 22.609 1.00 97.88 200 GLU A O 1
ATOM 1529 N N . GLY A 1 201 ? -15.128 10.857 21.212 1.00 97.62 201 GLY A N 1
ATOM 1530 C CA . GLY A 1 201 ? -15.312 10.045 20.016 1.00 97.62 201 GLY A CA 1
ATOM 1531 C C . GLY A 1 201 ? -14.064 9.237 19.675 1.00 97.62 201 GLY A C 1
ATOM 1532 O O . GLY A 1 201 ? -14.179 8.032 19.424 1.00 97.62 201 GLY A O 1
ATOM 1533 N N . PHE A 1 202 ? -12.887 9.860 19.745 1.00 97.44 202 PHE A N 1
ATOM 1534 C CA . PHE A 1 202 ? -11.594 9.223 19.504 1.00 97.44 202 PHE A CA 1
ATOM 1535 C C . PHE A 1 202 ? -11.300 8.140 20.548 1.00 97.44 202 PHE A C 1
ATOM 1537 O O . PHE A 1 202 ? -11.111 6.978 20.186 1.00 97.44 202 PHE A O 1
ATOM 1544 N N . LEU A 1 203 ? -11.372 8.466 21.844 1.00 98.12 203 LEU A N 1
ATOM 1545 C CA . LEU A 1 203 ? -11.134 7.513 22.935 1.00 98.12 203 LEU A CA 1
ATOM 1546 C C . LEU A 1 203 ? -12.100 6.322 22.905 1.00 98.12 203 LEU A C 1
ATOM 1548 O O . LEU A 1 203 ? -11.720 5.206 23.261 1.00 98.12 203 LEU A O 1
ATOM 1552 N N . SER A 1 204 ? -13.338 6.510 22.438 1.00 98.00 204 SER A N 1
ATOM 1553 C CA . SER A 1 204 ? -14.330 5.427 22.360 1.00 98.00 204 SER A CA 1
ATOM 1554 C C . SER A 1 204 ? -13.920 4.260 21.447 1.00 98.00 204 SER A C 1
ATOM 1556 O O . SER A 1 204 ? -14.498 3.170 21.543 1.00 98.00 204 SER A O 1
ATOM 1558 N N . LEU A 1 205 ? -12.925 4.478 20.584 1.00 98.31 205 LEU A N 1
ATOM 1559 C CA . LEU A 1 205 ? -12.387 3.502 19.642 1.00 98.31 205 LEU A CA 1
ATOM 1560 C C . LEU A 1 205 ? -11.232 2.685 20.227 1.00 98.31 205 LEU A C 1
ATOM 1562 O O . LEU A 1 205 ? -10.723 1.803 19.545 1.00 98.31 205 LEU A O 1
ATOM 1566 N N . PHE A 1 206 ? -10.832 2.920 21.476 1.00 98.25 206 PHE A N 1
ATOM 1567 C CA . PHE A 1 206 ? -9.756 2.179 22.130 1.00 98.25 206 PHE A CA 1
ATOM 1568 C C . PHE A 1 206 ? -10.301 1.179 23.156 1.00 98.25 206 PHE A C 1
ATOM 1570 O O . PHE A 1 206 ? -11.387 1.333 23.728 1.00 98.25 206 PHE A O 1
ATOM 1577 N N . SER A 1 207 ? -9.538 0.109 23.379 1.00 97.81 207 SER A N 1
ATOM 1578 C CA . SER A 1 207 ? -9.812 -0.835 24.463 1.00 97.81 207 SER A CA 1
ATOM 1579 C C . SER A 1 207 ? -9.549 -0.173 25.806 1.00 97.81 207 SER A C 1
ATOM 1581 O O . SER A 1 207 ? -8.539 0.499 25.957 1.00 97.81 207 SER A O 1
ATOM 1583 N N . ARG A 1 208 ? -10.409 -0.414 26.801 1.00 97.88 208 ARG A N 1
ATOM 1584 C CA . ARG A 1 208 ? -10.167 0.030 28.187 1.00 97.88 208 ARG A CA 1
ATOM 1585 C C . ARG A 1 208 ? -9.316 -0.947 28.996 1.00 97.88 208 ARG A C 1
ATOM 1587 O O . ARG A 1 208 ? -8.887 -0.601 30.088 1.00 97.88 208 ARG A O 1
ATOM 1594 N N . THR A 1 209 ? -9.118 -2.165 28.492 1.00 96.75 209 THR A N 1
ATOM 1595 C CA . THR A 1 209 ? -8.486 -3.267 29.241 1.00 96.75 209 THR A CA 1
ATOM 1596 C C . THR A 1 209 ? -7.197 -3.773 28.604 1.00 96.75 209 THR A C 1
ATOM 1598 O O . THR A 1 209 ? -6.429 -4.476 29.252 1.00 96.75 209 THR A O 1
ATOM 1601 N N . LYS A 1 210 ? -6.940 -3.425 27.341 1.00 97.19 210 LYS A N 1
ATOM 1602 C CA . LYS A 1 210 ? -5.765 -3.860 26.589 1.00 97.19 210 LYS A CA 1
ATOM 1603 C C . LYS A 1 210 ? -5.043 -2.664 25.990 1.00 97.19 210 LYS A C 1
ATOM 1605 O O . LYS A 1 210 ? -5.679 -1.724 25.522 1.00 97.19 210 LYS A O 1
ATOM 1610 N N . PHE A 1 211 ? -3.723 -2.763 25.914 1.00 97.31 211 PHE A N 1
ATOM 1611 C CA . PHE A 1 211 ? -2.895 -1.802 25.196 1.00 97.31 211 PHE A CA 1
ATOM 1612 C C . PHE A 1 211 ? -3.221 -1.792 23.698 1.00 97.31 211 PHE A C 1
ATOM 1614 O O . PHE A 1 211 ? -3.647 -2.811 23.130 1.00 97.31 211 PHE A O 1
ATOM 1621 N N . PHE A 1 212 ? -2.997 -0.648 23.066 1.00 96.62 212 PHE A N 1
ATOM 1622 C CA . PHE A 1 212 ? -2.809 -0.546 21.620 1.00 96.62 212 PHE A CA 1
ATOM 1623 C C . PHE A 1 212 ? -1.349 -0.183 21.339 1.00 96.62 212 PHE A C 1
ATOM 1625 O O . PHE A 1 212 ? -0.617 0.198 22.253 1.00 96.62 212 PHE A O 1
ATOM 1632 N N . TYR A 1 213 ? -0.921 -0.325 20.091 1.00 94.50 213 TYR A N 1
ATOM 1633 C CA . TYR A 1 213 ? 0.436 0.022 19.687 1.00 94.50 213 TYR A CA 1
ATOM 1634 C C . TYR A 1 213 ? 0.464 1.320 18.886 1.00 94.50 213 TYR A C 1
ATOM 1636 O O . TYR A 1 213 ? -0.320 1.496 17.956 1.00 94.50 213 TYR A O 1
ATOM 1644 N N . ALA A 1 214 ? 1.391 2.206 19.225 1.00 92.12 214 ALA A N 1
ATOM 1645 C CA . ALA A 1 214 ? 1.661 3.429 18.488 1.00 92.12 214 ALA A CA 1
ATOM 1646 C C . ALA A 1 214 ? 3.101 3.404 17.961 1.00 92.12 214 ALA A C 1
ATOM 1648 O O . ALA A 1 214 ? 4.027 3.070 18.701 1.00 92.12 214 ALA A O 1
ATOM 1649 N N . SER A 1 215 ? 3.299 3.758 16.695 1.00 86.00 215 SER A N 1
ATOM 1650 C CA . SER A 1 215 ? 4.624 4.072 16.144 1.00 86.00 215 SER A CA 1
ATOM 1651 C C . SER A 1 215 ? 4.668 5.563 15.854 1.00 86.00 215 SER A C 1
ATOM 1653 O O . SER A 1 215 ? 3.800 6.051 15.140 1.00 86.00 215 SER A O 1
ATOM 1655 N N . ASN A 1 216 ? 5.636 6.284 16.413 1.00 70.06 216 ASN A N 1
ATOM 1656 C CA . ASN A 1 216 ? 5.821 7.712 16.156 1.00 70.06 216 ASN A CA 1
ATOM 1657 C C . ASN A 1 216 ? 6.811 7.872 14.984 1.00 70.06 216 ASN A C 1
ATOM 1659 O O . ASN A 1 216 ? 7.824 7.176 14.980 1.00 70.06 216 ASN A O 1
ATOM 1663 N N . PRO A 1 217 ? 6.579 8.764 14.006 1.00 60.84 217 PRO A N 1
ATOM 1664 C CA . PRO A 1 217 ? 7.531 8.983 12.911 1.00 60.84 217 PRO A CA 1
ATOM 1665 C C . PRO A 1 217 ? 8.923 9.416 13.405 1.00 60.84 217 PRO A C 1
ATOM 1667 O O . PRO A 1 217 ? 9.924 9.131 12.758 1.00 60.84 217 PRO A O 1
ATOM 1670 N N . LEU A 1 218 ? 9.003 10.052 14.577 1.00 63.09 218 LEU A N 1
ATOM 1671 C CA . LEU A 1 218 ? 10.255 10.495 15.198 1.00 63.09 218 LEU A CA 1
ATOM 1672 C C . LEU A 1 218 ? 10.951 9.408 16.014 1.00 63.09 218 LEU A C 1
ATOM 1674 O O . LEU A 1 218 ? 12.136 9.524 16.318 1.00 63.09 218 LEU A O 1
ATOM 1678 N N . ASN A 1 219 ? 10.216 8.370 16.409 1.00 62.97 219 ASN A N 1
ATOM 1679 C CA . ASN A 1 219 ? 10.744 7.296 17.228 1.00 62.97 219 ASN A CA 1
ATOM 1680 C C . ASN A 1 219 ? 10.363 5.963 16.595 1.00 62.97 219 ASN A C 1
ATOM 1682 O O . ASN A 1 219 ? 9.233 5.493 16.717 1.00 62.97 219 ASN A O 1
ATOM 1686 N N . VAL A 1 220 ? 11.352 5.340 15.954 1.00 64.38 220 VAL A N 1
ATOM 1687 C CA . VAL A 1 220 ? 11.250 4.047 15.257 1.00 64.38 220 VAL A CA 1
ATOM 1688 C C . VAL A 1 220 ? 10.709 2.926 16.165 1.00 64.38 220 VAL A C 1
ATOM 1690 O O . VAL A 1 220 ? 10.332 1.854 15.689 1.00 64.38 220 VAL A O 1
ATOM 1693 N N . MET A 1 221 ? 10.651 3.157 17.480 1.00 77.38 221 MET A N 1
ATOM 1694 C CA . MET A 1 221 ? 10.119 2.222 18.456 1.00 77.38 221 MET A CA 1
ATOM 1695 C C . MET A 1 221 ? 8.589 2.216 18.501 1.00 77.38 221 MET A C 1
ATOM 1697 O O . MET A 1 221 ? 7.912 3.217 18.722 1.00 77.38 221 MET A O 1
ATOM 1701 N N . ARG A 1 222 ? 8.043 1.010 18.359 1.00 87.00 222 ARG A N 1
ATOM 1702 C CA . ARG A 1 222 ? 6.640 0.690 18.612 1.00 87.00 222 ARG A CA 1
ATOM 1703 C C . ARG A 1 222 ? 6.384 0.696 20.122 1.00 87.00 222 ARG A C 1
ATOM 1705 O O . ARG A 1 222 ? 6.917 -0.152 20.835 1.00 87.00 222 ARG A O 1
ATOM 1712 N N . VAL A 1 223 ? 5.544 1.609 20.598 1.00 91.12 223 VAL A N 1
ATOM 1713 C CA . VAL A 1 223 ? 5.202 1.767 22.020 1.00 91.12 223 VAL A CA 1
ATOM 1714 C C .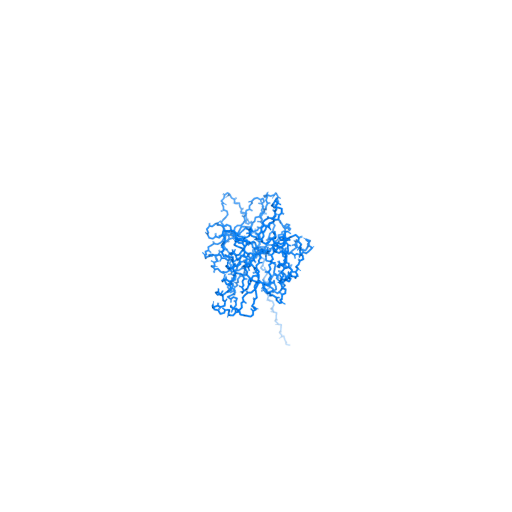 VAL A 1 223 ? 3.833 1.151 22.294 1.00 91.12 223 VAL A C 1
ATOM 1716 O O . VAL A 1 223 ? 2.908 1.300 21.498 1.00 91.12 223 VAL A O 1
ATOM 1719 N N . ALA A 1 224 ? 3.700 0.435 23.410 1.00 94.69 224 ALA A N 1
ATOM 1720 C CA . ALA A 1 224 ? 2.410 -0.033 23.905 1.00 94.69 224 ALA A CA 1
ATOM 1721 C C . ALA A 1 224 ? 1.796 1.048 24.802 1.00 94.69 224 ALA A C 1
ATOM 1723 O O . ALA A 1 224 ? 2.393 1.403 25.812 1.00 94.69 224 ALA A O 1
ATOM 1724 N N . VAL A 1 225 ? 0.610 1.542 24.450 1.00 95.19 225 VAL A N 1
ATOM 1725 C CA . VAL A 1 225 ? -0.056 2.657 25.138 1.00 95.19 225 VAL A CA 1
ATOM 1726 C C . VAL A 1 225 ? -1.359 2.170 25.764 1.00 95.19 225 VAL A C 1
ATOM 1728 O O . VAL A 1 225 ? -2.156 1.463 25.130 1.00 95.19 225 VAL A O 1
ATOM 1731 N N . SER A 1 226 ? -1.571 2.501 27.038 1.00 97.56 226 SER A N 1
ATOM 1732 C CA . SER A 1 226 ? -2.807 2.151 27.753 1.00 97.56 226 SER A CA 1
ATOM 1733 C C . SER A 1 226 ? -3.913 3.183 27.514 1.00 97.56 226 SER A C 1
ATOM 1735 O O . SER A 1 226 ? -3.649 4.340 27.194 1.00 97.56 226 SER A O 1
ATOM 1737 N N . TYR A 1 227 ? -5.176 2.800 27.732 1.00 97.88 227 TYR A N 1
ATOM 1738 C CA . TYR A 1 227 ? -6.291 3.752 27.660 1.00 97.88 227 TYR A CA 1
ATOM 1739 C C . TYR A 1 227 ? -6.141 4.908 28.649 1.00 97.88 227 TYR A C 1
ATOM 1741 O O . TYR A 1 227 ? -6.409 6.050 28.298 1.00 97.88 227 TYR A O 1
ATOM 1749 N N . SER A 1 228 ? -5.758 4.616 29.895 1.00 97.75 228 SER A N 1
ATOM 1750 C CA . SER A 1 228 ? -5.623 5.628 30.947 1.00 97.75 228 SER A CA 1
ATOM 1751 C C . SER A 1 228 ? -4.527 6.636 30.630 1.00 97.75 228 SER A C 1
ATOM 1753 O O . SER A 1 228 ? -4.719 7.823 30.866 1.00 97.75 228 SER A O 1
ATOM 1755 N N . GLU A 1 229 ? -3.415 6.164 30.068 1.00 97.31 229 GLU A N 1
ATOM 1756 C CA . GLU A 1 229 ? -2.309 7.003 29.611 1.00 97.31 229 GLU A CA 1
ATOM 1757 C C . GLU A 1 229 ? -2.745 7.900 28.451 1.00 97.31 229 GLU A C 1
ATOM 1759 O O . GLU A 1 229 ? -2.658 9.119 28.572 1.00 97.31 229 GLU A O 1
ATOM 1764 N N . LEU A 1 230 ? -3.324 7.324 27.389 1.00 97.00 230 LEU A N 1
ATOM 1765 C CA . LEU A 1 230 ? -3.836 8.097 26.255 1.00 97.00 230 LEU A CA 1
ATOM 1766 C C . LEU A 1 230 ? -4.894 9.115 26.704 1.00 97.00 230 LEU A C 1
ATOM 1768 O O . LEU A 1 230 ? -4.851 10.272 26.312 1.00 97.00 230 LEU A O 1
ATOM 1772 N N . ALA A 1 231 ? -5.847 8.716 27.547 1.00 97.88 231 ALA A N 1
ATOM 1773 C CA . ALA A 1 231 ? -6.903 9.610 28.018 1.00 97.88 231 ALA A CA 1
ATOM 1774 C C . ALA A 1 231 ? -6.368 10.758 28.886 1.00 97.88 231 ALA A C 1
ATOM 1776 O O . ALA A 1 231 ? -6.898 11.868 28.811 1.00 97.88 231 ALA A O 1
ATOM 1777 N N . ALA A 1 232 ? -5.350 10.501 29.713 1.00 97.69 232 ALA A N 1
ATOM 1778 C CA . ALA A 1 232 ? -4.685 11.539 30.491 1.00 97.69 232 ALA A CA 1
ATOM 1779 C C . ALA A 1 232 ? -3.930 12.510 29.575 1.00 97.69 232 ALA A C 1
ATOM 1781 O O . ALA A 1 232 ? -4.085 13.720 29.732 1.00 97.69 232 ALA A O 1
ATOM 1782 N N . ASP A 1 233 ? -3.194 11.992 28.589 1.00 96.44 233 ASP A N 1
ATOM 1783 C CA . ASP A 1 233 ? -2.481 12.801 27.600 1.00 96.44 233 ASP A CA 1
ATOM 1784 C C . ASP A 1 233 ? -3.441 13.700 26.808 1.00 96.44 233 ASP A C 1
ATOM 1786 O O . ASP A 1 233 ? -3.291 14.920 26.816 1.00 96.44 233 ASP A O 1
ATOM 1790 N N . LEU A 1 234 ? -4.510 13.134 26.234 1.00 95.69 234 LEU A N 1
ATOM 1791 C CA . LEU A 1 234 ? -5.488 13.898 25.454 1.00 95.69 234 LEU A CA 1
ATOM 1792 C C . LEU A 1 234 ? -6.201 14.974 26.282 1.00 95.69 234 LEU A C 1
ATOM 1794 O O . LEU A 1 234 ? -6.488 16.054 25.768 1.00 95.69 234 LEU A O 1
ATOM 1798 N N . ARG A 1 235 ? -6.478 14.706 27.564 1.00 96.50 235 ARG A N 1
ATOM 1799 C CA . ARG A 1 235 ? -7.081 15.689 28.478 1.00 96.50 235 ARG A CA 1
ATOM 1800 C C . ARG A 1 235 ? -6.129 16.842 28.776 1.00 96.50 235 ARG A C 1
ATOM 1802 O O . ARG A 1 235 ? -6.569 17.985 28.855 1.00 96.50 235 ARG A O 1
ATOM 1809 N N . ASN A 1 236 ? -4.850 16.531 28.953 1.00 96.38 236 ASN A N 1
ATOM 1810 C CA . ASN A 1 236 ? -3.819 17.504 29.295 1.00 96.38 236 ASN A CA 1
ATOM 1811 C C . ASN A 1 236 ? -3.180 18.152 28.057 1.00 96.38 236 ASN A C 1
ATOM 1813 O O . ASN A 1 236 ? -2.262 18.950 28.218 1.00 96.38 236 ASN A O 1
ATOM 1817 N N . LYS A 1 237 ? -3.660 17.819 26.849 1.00 94.38 237 LYS A N 1
ATOM 1818 C CA . LYS A 1 237 ? -3.060 18.205 25.565 1.00 94.38 237 LYS A CA 1
ATOM 1819 C C . LYS A 1 237 ? -1.560 17.883 25.503 1.00 94.38 237 LYS A C 1
ATOM 1821 O O . LYS A 1 237 ? -0.750 18.756 25.215 1.00 94.38 237 LYS A O 1
ATOM 1826 N N . GLY A 1 238 ? -1.205 16.643 25.831 1.00 92.44 238 GLY A N 1
ATOM 1827 C CA . GLY A 1 238 ? 0.166 16.142 25.757 1.00 92.44 238 GLY A CA 1
ATOM 1828 C C . GLY A 1 238 ? 0.610 15.781 24.337 1.00 92.44 238 GLY A C 1
ATOM 1829 O O . GLY A 1 238 ? 0.037 16.228 23.338 1.00 92.44 238 GLY A O 1
ATOM 1830 N N . ASP A 1 239 ? 1.646 14.952 24.244 1.00 88.94 239 ASP A N 1
ATOM 1831 C CA . ASP A 1 239 ? 2.293 14.613 22.976 1.00 88.94 239 ASP A CA 1
ATOM 1832 C C . ASP A 1 239 ? 1.355 13.834 22.047 1.00 88.94 239 ASP A C 1
ATOM 1834 O O . ASP A 1 239 ? 1.329 14.081 20.837 1.00 88.94 239 ASP A O 1
ATOM 1838 N N . TRP A 1 240 ? 0.533 12.924 22.580 1.00 91.19 240 TRP A N 1
ATOM 1839 C CA . TRP A 1 240 ? -0.418 12.159 21.767 1.00 91.19 240 TRP A CA 1
ATOM 1840 C C . TRP A 1 240 ? -1.559 13.026 21.242 1.00 91.19 240 TRP A C 1
ATOM 1842 O O . TRP A 1 240 ? -2.043 12.787 20.133 1.00 91.19 240 TRP A O 1
ATOM 1852 N N . TYR A 1 241 ? -1.970 14.052 21.991 1.00 92.69 241 TYR A N 1
ATOM 1853 C CA . TYR A 1 241 ? -2.947 15.032 21.515 1.00 92.69 241 TYR A CA 1
ATOM 1854 C C . TYR A 1 241 ? -2.444 15.742 20.259 1.00 92.69 241 TYR A C 1
ATOM 1856 O O . TYR A 1 241 ? -3.154 15.770 19.250 1.00 92.69 241 TYR A O 1
ATOM 1864 N N . PHE A 1 242 ? -1.211 16.248 20.290 1.00 89.06 242 PHE A N 1
ATOM 1865 C CA . PHE A 1 242 ? -0.630 16.930 19.134 1.00 89.06 242 PHE A CA 1
ATOM 1866 C C . PHE A 1 242 ? -0.231 15.969 18.008 1.00 89.06 242 PHE A C 1
ATOM 1868 O O . PHE A 1 242 ? -0.258 16.308 16.828 1.00 89.06 242 PHE A O 1
ATOM 1875 N N . THR A 1 243 ? 0.094 14.727 18.350 1.00 87.62 243 THR A N 1
ATOM 1876 C CA . THR A 1 243 ? 0.355 13.695 17.346 1.00 87.62 243 THR A CA 1
ATOM 1877 C C . THR A 1 243 ? -0.920 13.377 16.562 1.00 87.62 243 THR A C 1
ATOM 1879 O O . THR A 1 243 ? -0.878 13.296 15.338 1.00 87.62 243 THR A O 1
ATOM 1882 N N . TYR A 1 244 ? -2.069 13.219 17.230 1.00 90.12 244 TYR A N 1
ATOM 1883 C CA . TYR A 1 244 ? -3.279 12.703 16.583 1.00 90.12 244 TYR A CA 1
ATOM 1884 C C . TYR A 1 244 ? -4.320 13.755 16.189 1.00 90.12 244 TYR A C 1
ATOM 1886 O O . TYR A 1 244 ? -4.898 13.631 15.110 1.00 90.12 244 TYR A O 1
ATOM 1894 N N . LEU A 1 245 ? -4.605 14.746 17.038 1.00 90.56 245 LEU A N 1
ATOM 1895 C CA . LEU A 1 245 ? -5.803 15.593 16.917 1.00 90.56 245 LEU A CA 1
ATOM 1896 C C . LEU A 1 245 ? -5.523 17.026 16.466 1.00 90.56 245 LEU A C 1
ATOM 1898 O O . LEU A 1 245 ? -6.399 17.659 15.874 1.00 90.56 245 LEU A O 1
ATOM 1902 N N . GLU A 1 246 ? -4.343 17.567 16.748 1.00 87.38 246 GLU A N 1
ATOM 1903 C CA . GLU A 1 246 ? -4.054 18.972 16.478 1.00 87.38 246 GLU A CA 1
ATOM 1904 C C . GLU A 1 246 ? -2.594 19.179 16.109 1.00 87.38 246 GLU A C 1
ATOM 1906 O O . GLU A 1 246 ? -1.707 18.626 16.737 1.00 87.38 246 GLU A O 1
ATOM 1911 N N . ARG A 1 247 ? -2.320 20.023 15.117 1.00 77.88 247 ARG A N 1
ATOM 1912 C CA . ARG A 1 247 ? -0.942 20.366 14.783 1.00 77.88 247 ARG A CA 1
ATOM 1913 C C . ARG A 1 247 ? -0.324 21.179 15.922 1.00 77.88 247 ARG A C 1
ATOM 1915 O O . ARG A 1 247 ? -0.921 22.160 16.360 1.00 77.88 247 ARG A O 1
ATOM 1922 N N . GLY A 1 248 ? 0.864 20.786 16.378 1.00 69.75 248 GLY A N 1
ATOM 1923 C CA . GLY A 1 248 ? 1.640 21.600 17.316 1.00 69.75 248 GLY A CA 1
ATOM 1924 C C . GLY A 1 248 ? 1.924 22.996 16.745 1.00 69.75 248 GLY A C 1
ATOM 1925 O O . GLY A 1 248 ? 1.995 23.177 15.522 1.00 69.75 248 GLY A O 1
ATOM 1926 N N . GLU A 1 249 ? 2.084 23.988 17.623 1.00 68.94 249 GLU A N 1
ATOM 1927 C CA . GLU A 1 249 ? 2.455 25.346 17.214 1.00 68.94 249 GLU A CA 1
ATOM 1928 C C . GLU A 1 249 ? 3.737 25.327 16.360 1.00 68.94 249 GLU A C 1
ATOM 1930 O O . GLU A 1 249 ? 4.698 24.617 16.655 1.00 68.94 249 GLU A O 1
ATOM 1935 N N . GLY A 1 250 ? 3.735 26.073 15.251 1.00 68.38 250 GLY A N 1
ATOM 1936 C CA . GLY A 1 250 ? 4.868 26.143 14.320 1.00 68.38 250 GLY A CA 1
ATOM 1937 C C . GLY A 1 250 ? 4.940 25.026 13.273 1.00 68.38 250 GLY A C 1
ATOM 1938 O O . GLY A 1 250 ? 5.857 25.029 12.458 1.00 68.38 250 GLY A O 1
ATOM 1939 N N . GLY A 1 251 ? 3.985 24.087 13.249 1.00 63.03 251 GLY A N 1
ATOM 1940 C CA . GLY A 1 251 ? 3.906 23.064 12.201 1.00 63.03 251 GLY A CA 1
ATOM 1941 C C . GLY A 1 251 ? 5.042 22.036 12.219 1.00 63.03 251 GLY A C 1
ATOM 1942 O O . GLY A 1 251 ? 5.209 21.319 11.236 1.00 63.03 251 GLY A O 1
ATOM 1943 N N . ALA A 1 252 ? 5.787 21.962 13.327 1.00 55.47 252 ALA A N 1
ATOM 1944 C CA . ALA A 1 252 ? 6.983 21.136 13.492 1.00 55.47 252 ALA A CA 1
ATOM 1945 C C . ALA A 1 252 ? 6.720 19.620 13.453 1.00 55.47 252 ALA A C 1
ATOM 1947 O O . ALA A 1 252 ? 7.656 18.844 13.286 1.00 55.47 252 ALA A O 1
ATOM 1948 N N . TYR A 1 253 ? 5.459 19.203 13.588 1.00 57.41 253 TYR A N 1
ATOM 1949 C CA . TYR A 1 253 ? 5.052 17.806 13.525 1.00 57.41 253 TYR A CA 1
ATOM 1950 C C . TYR A 1 253 ? 4.030 17.616 12.405 1.00 57.41 253 TYR A C 1
ATOM 1952 O O . TYR A 1 253 ? 3.047 18.363 12.331 1.00 57.41 253 TYR A O 1
ATOM 1960 N N . ASP A 1 254 ? 4.263 16.614 11.553 1.00 63.66 254 ASP A N 1
ATOM 1961 C CA . ASP A 1 254 ? 3.242 16.077 10.655 1.00 63.66 254 ASP A CA 1
ATOM 1962 C C . ASP A 1 254 ? 2.192 15.389 11.529 1.00 63.66 254 ASP A C 1
ATOM 1964 O O . ASP A 1 254 ? 2.406 14.301 12.078 1.00 63.66 254 ASP A O 1
ATOM 1968 N N . ALA A 1 255 ? 1.064 16.064 11.732 1.00 66.12 255 ALA A N 1
ATOM 1969 C CA . ALA A 1 255 ? 0.017 15.534 12.581 1.00 66.12 255 ALA A CA 1
ATOM 1970 C C . ALA A 1 255 ? -0.668 14.380 11.842 1.00 66.12 255 ALA A C 1
ATOM 1972 O O . ALA A 1 255 ? -0.871 14.420 10.628 1.00 66.12 255 ALA A O 1
ATOM 1973 N N . PHE A 1 256 ? -1.072 13.332 12.561 1.00 80.31 256 PHE A N 1
ATOM 1974 C CA . PHE A 1 256 ? -1.778 12.191 11.972 1.00 80.31 256 PHE A CA 1
ATOM 1975 C C . PHE A 1 256 ? -2.987 12.651 11.151 1.00 80.31 256 PHE A C 1
ATOM 1977 O O . PHE A 1 256 ? -3.278 12.092 10.093 1.00 80.31 256 PHE A O 1
ATOM 1984 N N . VAL A 1 257 ? -3.663 13.698 11.636 1.00 80.75 257 VAL A N 1
ATOM 1985 C CA . VAL A 1 257 ? -4.822 14.326 10.998 1.00 80.75 257 VAL A CA 1
ATOM 1986 C C . VAL A 1 257 ? -4.526 14.844 9.588 1.00 80.75 257 VAL A C 1
ATOM 1988 O O . VAL A 1 257 ? -5.425 14.823 8.751 1.00 80.75 257 VAL A O 1
ATOM 1991 N N . ASP A 1 258 ? -3.279 15.196 9.266 1.00 81.44 258 ASP A N 1
ATOM 1992 C CA . ASP A 1 258 ? -2.898 15.651 7.923 1.00 81.44 258 ASP A CA 1
ATOM 1993 C C . ASP A 1 258 ? -3.058 14.525 6.881 1.00 81.44 258 ASP A C 1
ATOM 1995 O O . ASP A 1 258 ? -3.335 14.776 5.709 1.00 81.44 258 ASP A O 1
ATOM 1999 N N . ASN A 1 259 ? -3.011 13.258 7.316 1.00 81.75 259 ASN A N 1
ATOM 2000 C CA . ASN A 1 259 ? -3.257 12.091 6.464 1.00 81.75 259 ASN A CA 1
ATOM 2001 C C . ASN A 1 259 ? -4.753 11.820 6.200 1.00 81.75 259 ASN A C 1
ATOM 2003 O O . ASN A 1 259 ? -5.096 10.919 5.430 1.00 81.75 259 ASN A O 1
ATOM 2007 N N . ILE A 1 260 ? -5.669 12.540 6.856 1.00 81.81 260 ILE A N 1
ATOM 2008 C CA . ILE A 1 260 ? -7.119 12.337 6.710 1.00 81.81 260 ILE A CA 1
ATOM 2009 C C . ILE A 1 260 ? -7.659 13.033 5.446 1.00 81.81 260 ILE A C 1
ATOM 2011 O O . ILE A 1 260 ? -8.678 12.596 4.899 1.00 81.81 260 ILE A O 1
ATOM 2015 N N . GLY A 1 261 ? -6.969 14.067 4.948 1.00 78.25 261 GLY A N 1
ATOM 2016 C CA . GLY A 1 261 ? -7.422 14.886 3.819 1.00 78.25 261 GLY A CA 1
ATOM 2017 C C . GLY A 1 261 ? -8.816 15.475 4.068 1.00 78.25 261 GLY A C 1
ATOM 2018 O O . GLY A 1 261 ? -9.136 15.886 5.181 1.00 78.25 261 GLY A O 1
ATOM 2019 N N . ASP A 1 262 ? -9.690 15.428 3.060 1.00 84.19 262 ASP A N 1
ATOM 2020 C CA . ASP A 1 262 ? -11.068 15.951 3.124 1.00 84.19 262 ASP A CA 1
ATOM 2021 C C . ASP A 1 262 ? -12.061 15.012 3.849 1.00 84.19 262 ASP A C 1
ATOM 2023 O O . ASP A 1 262 ? -13.257 14.989 3.546 1.00 84.19 262 ASP A O 1
ATOM 2027 N N . GLY A 1 263 ? -11.582 14.159 4.761 1.00 86.44 263 GLY A N 1
ATOM 2028 C CA . GLY A 1 263 ? -12.416 13.157 5.438 1.00 86.44 263 GLY A CA 1
ATOM 2029 C C . GLY A 1 263 ? -12.774 11.950 4.574 1.00 86.44 263 GLY A C 1
ATOM 2030 O O . GLY A 1 263 ? -13.741 11.233 4.857 1.00 86.44 263 GLY A O 1
ATOM 2031 N N . GLN A 1 264 ? -12.017 11.721 3.501 1.00 87.44 264 GLN A N 1
ATOM 2032 C CA . GLN A 1 264 ? -12.235 10.582 2.620 1.00 87.44 264 GLN A CA 1
ATOM 2033 C C . GLN A 1 264 ? -11.953 9.264 3.344 1.00 87.44 264 GLN A C 1
ATOM 2035 O O . GLN A 1 264 ? -11.064 9.152 4.187 1.00 87.44 264 GLN A O 1
ATOM 2040 N N . MET A 1 265 ? -12.714 8.231 2.981 1.00 91.25 265 MET A N 1
ATOM 2041 C CA . MET A 1 26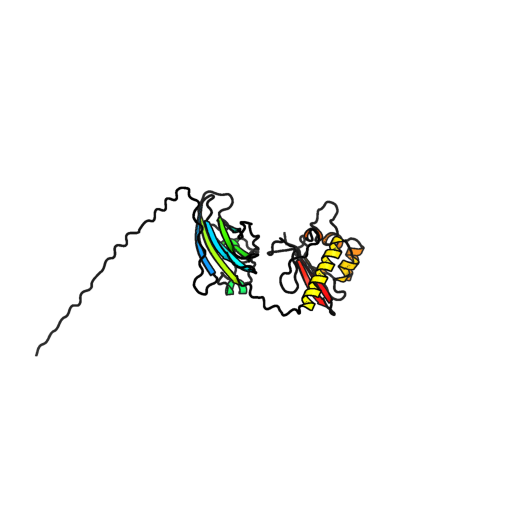5 ? -12.502 6.896 3.525 1.00 91.25 265 MET A CA 1
ATOM 2042 C C . MET A 1 265 ? -11.138 6.360 3.084 1.00 91.25 265 MET A C 1
ATOM 2044 O O . MET A 1 265 ? -10.831 6.317 1.894 1.00 91.25 265 MET A O 1
ATOM 2048 N N . TRP A 1 266 ? -10.353 5.900 4.051 1.00 90.94 266 TRP A N 1
ATOM 2049 C CA . TRP A 1 266 ? -9.065 5.265 3.800 1.00 90.94 266 TRP A CA 1
ATOM 2050 C C . TRP A 1 266 ? -9.228 3.936 3.056 1.00 90.94 266 TRP A C 1
ATOM 2052 O O . TRP A 1 266 ? -10.237 3.235 3.196 1.00 90.94 266 TRP A O 1
ATOM 2062 N N . LEU A 1 267 ? -8.215 3.566 2.273 1.00 85.44 267 LEU A N 1
ATOM 2063 C CA . LEU A 1 267 ? -8.195 2.297 1.563 1.00 85.44 267 LEU A CA 1
ATOM 2064 C C . LEU A 1 267 ? -8.024 1.163 2.568 1.00 85.44 267 LEU A C 1
ATOM 2066 O O . LEU A 1 267 ? -7.049 1.106 3.316 1.00 85.44 267 LEU A O 1
ATOM 2070 N N . ARG A 1 268 ? -8.952 0.211 2.546 1.00 87.56 268 ARG A N 1
ATOM 2071 C CA . ARG A 1 268 ? -8.820 -1.010 3.329 1.00 87.56 268 ARG A CA 1
ATOM 2072 C C . ARG A 1 268 ? -7.810 -1.958 2.683 1.00 87.56 268 ARG A C 1
ATOM 2074 O O . ARG A 1 268 ? -7.980 -2.377 1.537 1.00 87.56 268 ARG A O 1
ATOM 2081 N N . VAL A 1 269 ? -6.786 -2.336 3.440 1.00 82.44 269 VAL A N 1
ATOM 2082 C CA . VAL A 1 269 ? -5.720 -3.254 3.027 1.00 82.44 269 VAL A CA 1
ATOM 2083 C C . VAL A 1 269 ? -5.771 -4.489 3.922 1.00 82.44 269 VAL A C 1
ATOM 2085 O O . VAL A 1 269 ? -5.330 -4.470 5.066 1.00 82.44 269 VAL A O 1
ATOM 2088 N N . GLY A 1 270 ? -6.328 -5.582 3.400 1.00 80.81 270 GLY A N 1
ATOM 2089 C CA . GLY A 1 270 ? -6.561 -6.808 4.169 1.00 80.81 270 GLY A CA 1
ATOM 2090 C C . GLY A 1 270 ? -7.807 -6.726 5.058 1.00 80.81 270 GLY A C 1
ATOM 2091 O O . GLY A 1 270 ? -8.720 -5.935 4.811 1.00 80.81 270 GLY A O 1
ATOM 2092 N N . ASP A 1 271 ? -7.866 -7.565 6.092 1.00 84.00 271 ASP A N 1
ATOM 2093 C CA . ASP A 1 271 ? -9.104 -7.741 6.858 1.00 84.00 271 ASP A CA 1
ATOM 2094 C C . ASP A 1 271 ? -9.347 -6.631 7.880 1.00 84.00 271 ASP A C 1
ATOM 2096 O O . ASP A 1 271 ? -10.496 -6.262 8.097 1.00 84.00 271 ASP A O 1
ATOM 2100 N N . VAL A 1 272 ? -8.298 -6.064 8.476 1.00 92.50 272 VAL A N 1
ATOM 2101 C CA . VAL A 1 272 ? -8.439 -5.163 9.633 1.00 92.50 272 VAL A CA 1
ATOM 2102 C C . VAL A 1 272 ? -7.576 -3.907 9.561 1.00 92.50 272 VAL A C 1
ATOM 2104 O O . VAL A 1 272 ? -7.420 -3.226 10.566 1.00 92.50 272 VAL A O 1
ATOM 2107 N N . ARG A 1 273 ? -6.975 -3.597 8.410 1.00 91.38 273 ARG A N 1
ATOM 2108 C CA . ARG A 1 273 ? -6.044 -2.469 8.269 1.00 91.38 273 ARG A CA 1
ATOM 2109 C C . ARG A 1 273 ? -6.538 -1.473 7.223 1.00 91.38 273 ARG A C 1
ATOM 2111 O O . ARG A 1 273 ? -7.064 -1.870 6.185 1.00 91.38 273 ARG A O 1
ATOM 2118 N N . PHE A 1 274 ? -6.348 -0.188 7.503 1.00 92.38 274 PHE A N 1
ATOM 2119 C CA . PHE A 1 274 ? -6.663 0.933 6.619 1.00 92.38 274 PHE A CA 1
ATOM 2120 C C . PHE A 1 274 ? -5.438 1.824 6.432 1.00 92.38 274 PHE A C 1
ATOM 2122 O O . PHE A 1 274 ? -4.685 2.024 7.384 1.00 92.38 274 PHE A O 1
ATOM 2129 N N . VAL A 1 275 ? -5.268 2.363 5.225 1.00 88.94 275 VAL A N 1
ATOM 2130 C CA . VAL A 1 275 ? -4.179 3.278 4.844 1.00 88.94 275 VAL A CA 1
ATOM 2131 C C . VAL A 1 275 ? -4.745 4.488 4.082 1.00 88.94 275 VAL A C 1
ATOM 2133 O O . VAL A 1 275 ? -5.734 4.319 3.358 1.00 88.94 275 VAL A O 1
ATOM 2136 N N . PRO A 1 276 ? -4.162 5.694 4.198 1.00 87.31 276 PRO A N 1
ATOM 2137 C CA . PRO A 1 276 ? -4.598 6.859 3.438 1.00 87.31 276 PRO A CA 1
ATOM 2138 C C . PRO A 1 276 ? -4.552 6.604 1.933 1.00 87.31 276 PRO A C 1
ATOM 2140 O O . PRO A 1 276 ? -3.698 5.865 1.430 1.00 87.31 276 PRO A O 1
ATOM 2143 N N . LEU A 1 277 ? -5.448 7.251 1.191 1.00 79.62 277 LEU A N 1
ATOM 2144 C CA . LEU A 1 277 ? -5.409 7.219 -0.270 1.00 79.62 277 LEU A CA 1
ATOM 2145 C C . LEU A 1 277 ? -4.119 7.887 -0.771 1.00 79.62 277 LEU A C 1
ATOM 2147 O O . LEU A 1 277 ? -3.776 8.976 -0.330 1.00 79.62 277 LEU A O 1
ATOM 2151 N N . GLY A 1 278 ? -3.400 7.231 -1.686 1.00 71.44 278 GLY A N 1
ATOM 2152 C CA . GLY A 1 278 ? -2.140 7.750 -2.241 1.00 71.44 278 GLY A CA 1
ATOM 2153 C C . GLY A 1 278 ? -0.916 7.630 -1.323 1.00 71.44 278 GLY A C 1
ATOM 2154 O O . GLY A 1 278 ? 0.174 8.039 -1.719 1.00 71.44 278 GLY A O 1
ATOM 2155 N N . SER A 1 279 ? -1.062 7.053 -0.124 1.00 65.38 279 SER A N 1
ATOM 2156 C CA . SER A 1 279 ? 0.094 6.713 0.712 1.00 65.38 279 SER A CA 1
ATOM 2157 C C . SER A 1 279 ? 0.937 5.613 0.055 1.00 65.38 279 SER A C 1
ATOM 2159 O O . SER A 1 279 ? 0.405 4.672 -0.546 1.00 65.38 279 SER A O 1
ATOM 2161 N N . GLU A 1 280 ? 2.263 5.730 0.149 1.00 56.34 280 GLU A N 1
ATOM 2162 C CA . GLU A 1 280 ? 3.169 4.674 -0.299 1.00 56.34 280 GLU A CA 1
ATOM 2163 C C . GLU A 1 280 ? 2.943 3.418 0.547 1.00 56.34 280 GLU A C 1
ATOM 2165 O O . GLU A 1 280 ? 3.132 3.432 1.760 1.00 56.34 280 GLU A O 1
ATOM 2170 N N . ILE A 1 281 ? 2.549 2.305 -0.081 1.00 52.34 281 ILE A N 1
ATOM 2171 C CA . ILE A 1 281 ? 2.183 1.070 0.637 1.00 52.34 281 ILE A CA 1
ATOM 2172 C C . ILE A 1 281 ? 3.409 0.434 1.320 1.00 52.34 281 ILE A C 1
ATOM 2174 O O . ILE A 1 281 ? 3.247 -0.420 2.189 1.00 52.34 281 ILE A O 1
ATOM 2178 N N . SER A 1 282 ? 4.632 0.854 0.973 1.00 48.38 282 SER A N 1
ATOM 2179 C CA . SER A 1 282 ? 5.859 0.368 1.612 1.00 48.38 282 SER A CA 1
ATOM 2180 C C . SER A 1 282 ? 5.975 0.773 3.081 1.00 48.38 282 SER A C 1
ATOM 2182 O O . SER A 1 282 ? 6.546 0.002 3.847 1.00 48.38 282 SER A O 1
ATOM 2184 N N . ASN A 1 283 ? 5.424 1.923 3.487 1.00 56.19 283 ASN A N 1
ATOM 2185 C CA . ASN A 1 283 ? 5.393 2.333 4.892 1.00 56.19 283 ASN A CA 1
ATOM 2186 C C . ASN A 1 283 ? 4.286 3.370 5.160 1.00 56.19 283 ASN A C 1
ATOM 2188 O O . ASN A 1 283 ? 4.576 4.510 5.502 1.00 56.19 283 ASN A O 1
ATOM 2192 N N . PRO A 1 284 ? 3.006 3.060 4.911 1.00 67.94 284 PRO A N 1
ATOM 2193 C CA . PRO A 1 284 ? 1.975 4.070 5.007 1.00 67.94 284 PRO A CA 1
ATOM 2194 C C . PRO A 1 284 ? 1.616 4.289 6.469 1.00 67.94 284 PRO A C 1
ATOM 2196 O O . PRO A 1 284 ? 1.545 3.340 7.259 1.00 67.94 284 PRO A O 1
ATOM 2199 N N . THR A 1 285 ? 1.240 5.524 6.786 1.00 86.44 285 THR A N 1
ATOM 2200 C CA . THR A 1 285 ? 0.342 5.787 7.905 1.00 86.44 285 THR A CA 1
ATOM 2201 C C . THR A 1 285 ? -0.770 4.736 7.884 1.00 86.44 285 THR A C 1
ATOM 2203 O O . THR A 1 285 ? -1.386 4.504 6.843 1.00 86.44 285 THR A O 1
ATOM 2206 N N . CYS A 1 286 ? -1.018 4.031 8.984 1.00 91.81 286 CYS A N 1
ATOM 2207 C CA . CYS A 1 286 ? -2.053 3.005 8.989 1.00 91.81 286 CYS A CA 1
ATOM 2208 C C . CYS A 1 286 ? -2.774 2.896 10.323 1.00 91.81 286 CYS A C 1
ATOM 2210 O O . CYS A 1 286 ? -2.231 3.206 11.381 1.00 91.81 286 CYS A O 1
ATOM 2212 N N . VAL A 1 287 ? -4.014 2.414 10.249 1.00 95.00 287 VAL A N 1
ATOM 2213 C CA . VAL A 1 287 ? -4.811 2.039 11.416 1.00 95.00 287 VAL A CA 1
ATOM 2214 C C . VAL A 1 287 ? -5.169 0.574 11.292 1.00 95.00 287 VAL A C 1
ATOM 2216 O O . VAL A 1 287 ? -5.781 0.152 10.304 1.00 95.00 287 VAL A O 1
ATOM 2219 N N . LYS A 1 288 ? -4.794 -0.206 12.299 1.00 94.38 288 LYS A N 1
ATOM 2220 C CA . LYS A 1 288 ? -5.164 -1.610 12.433 1.00 94.38 288 LYS A CA 1
ATOM 2221 C C . LYS A 1 288 ? -6.203 -1.758 13.534 1.00 94.38 288 LYS A C 1
ATOM 2223 O O . LYS A 1 288 ? -6.097 -1.153 14.597 1.00 94.38 288 LYS A O 1
ATOM 2228 N N . TRP A 1 289 ? -7.175 -2.617 13.288 1.00 97.00 289 TRP A N 1
ATOM 2229 C CA . TRP A 1 289 ? -8.318 -2.846 14.154 1.00 97.00 289 TRP A CA 1
ATOM 2230 C C . TRP A 1 289 ? -8.317 -4.270 14.714 1.00 97.00 289 TRP A C 1
ATOM 2232 O O . TRP A 1 289 ? -7.754 -5.196 14.129 1.00 97.00 289 TRP A O 1
ATOM 2242 N N . ARG A 1 290 ? -9.001 -4.464 15.840 1.00 96.31 290 ARG A N 1
ATOM 2243 C CA . ARG A 1 290 ? -9.308 -5.782 16.409 1.00 96.31 290 ARG A CA 1
ATOM 2244 C C . ARG A 1 290 ? -10.715 -5.816 16.996 1.00 96.31 290 ARG A C 1
ATOM 2246 O O . ARG A 1 290 ? -11.297 -4.778 17.316 1.00 96.31 290 ARG A O 1
ATOM 2253 N N . ARG A 1 291 ? -11.257 -7.022 17.163 1.00 95.75 291 ARG A N 1
ATOM 2254 C CA . ARG A 1 291 ? -12.544 -7.249 17.829 1.00 95.75 291 ARG A CA 1
ATOM 2255 C C . ARG A 1 291 ? -12.384 -7.317 19.344 1.00 95.75 291 ARG A C 1
ATOM 2257 O O . ARG A 1 291 ? -11.507 -8.012 19.850 1.00 95.75 291 ARG A O 1
ATOM 2264 N N . GLU A 1 292 ? -13.285 -6.654 20.061 1.00 96.69 292 GLU A N 1
ATOM 2265 C CA . GLU A 1 292 ? -13.392 -6.736 21.518 1.00 96.69 292 GLU A CA 1
ATOM 2266 C C . GLU A 1 292 ? -14.853 -6.557 21.935 1.00 96.69 292 GLU A C 1
ATOM 2268 O O . GLU A 1 292 ? -15.451 -5.527 21.642 1.00 96.69 292 GLU A O 1
ATOM 2273 N N . GLY A 1 293 ? -15.454 -7.564 22.578 1.00 93.38 293 GLY A N 1
ATOM 2274 C CA . GLY A 1 293 ? -16.829 -7.465 23.090 1.00 93.38 293 GLY A CA 1
ATOM 2275 C C . GLY A 1 293 ? -17.875 -7.059 22.039 1.00 93.38 293 GLY A C 1
ATOM 2276 O O . GLY A 1 293 ? -18.752 -6.255 22.327 1.00 93.38 293 GLY A O 1
ATOM 2277 N N . GLY A 1 294 ? -17.748 -7.541 20.797 1.00 93.94 294 GLY A N 1
ATOM 2278 C CA . GLY A 1 294 ? -18.682 -7.228 19.704 1.00 93.94 294 GLY A CA 1
ATOM 2279 C C . GLY A 1 294 ? -18.466 -5.877 19.007 1.00 93.94 294 GLY A C 1
ATOM 2280 O O . GLY A 1 294 ? -19.093 -5.624 17.978 1.00 93.94 294 GLY A O 1
ATOM 2281 N N . LYS A 1 295 ? -17.539 -5.036 19.479 1.00 96.44 295 LYS A N 1
ATOM 2282 C CA . LYS A 1 295 ? -17.136 -3.789 18.807 1.00 96.44 295 LYS A CA 1
ATOM 2283 C C . LYS A 1 295 ? -15.751 -3.904 18.170 1.00 96.44 295 LYS A C 1
ATOM 2285 O O . LYS A 1 295 ? -15.003 -4.847 18.432 1.00 96.44 295 LYS A O 1
ATOM 2290 N N . TRP A 1 296 ? -15.445 -2.962 17.286 1.00 97.75 296 TRP A N 1
ATOM 2291 C CA . TRP A 1 296 ? -14.102 -2.758 16.756 1.00 97.75 296 TRP A CA 1
ATOM 2292 C C . TRP A 1 296 ? -13.380 -1.729 17.609 1.00 97.75 296 TRP A C 1
ATOM 2294 O O . TRP A 1 296 ? -13.946 -0.684 17.929 1.00 97.75 296 TRP A O 1
ATOM 2304 N N . VAL A 1 297 ? -12.145 -2.046 17.972 1.00 98.25 297 VAL A N 1
ATOM 2305 C CA . VAL A 1 297 ? -11.234 -1.128 18.652 1.00 98.25 297 VAL A CA 1
ATOM 2306 C C . VAL A 1 297 ? -9.912 -1.071 17.901 1.00 98.25 297 VAL A C 1
ATOM 2308 O O . VAL A 1 297 ? -9.555 -2.014 17.189 1.00 98.25 297 VAL A O 1
ATOM 2311 N N . ILE A 1 298 ? -9.195 0.031 18.054 1.00 97.88 298 ILE A N 1
ATOM 2312 C CA . ILE A 1 298 ? -7.874 0.236 17.478 1.00 97.88 298 ILE A CA 1
ATOM 2313 C C . ILE A 1 298 ? -6.883 -0.694 18.185 1.00 97.88 298 ILE A C 1
ATOM 2315 O O . ILE A 1 298 ? -6.803 -0.744 19.414 1.00 97.88 298 ILE A O 1
ATOM 2319 N N . ASP A 1 299 ? -6.173 -1.476 17.379 1.00 96.69 299 ASP A N 1
ATOM 2320 C CA . ASP A 1 299 ? -5.072 -2.348 17.789 1.00 96.69 299 ASP A CA 1
ATOM 2321 C C . ASP A 1 299 ? -3.731 -1.634 17.608 1.00 96.69 299 ASP A C 1
ATOM 2323 O O . ASP A 1 299 ? -2.839 -1.763 18.445 1.00 96.69 299 ASP A O 1
ATOM 2327 N N . GLU A 1 300 ? -3.598 -0.868 16.522 1.00 95.06 300 GLU A N 1
ATOM 2328 C CA . GLU A 1 300 ? -2.359 -0.185 16.164 1.00 95.06 300 GLU A CA 1
ATOM 2329 C C . GLU A 1 300 ? -2.626 1.079 15.346 1.00 95.06 300 GLU A C 1
ATOM 2331 O O . GLU A 1 300 ? -3.484 1.076 14.458 1.00 95.06 300 GLU A O 1
ATOM 2336 N N . ILE A 1 301 ? -1.850 2.126 15.617 1.00 94.12 301 ILE A N 1
ATOM 2337 C CA . ILE A 1 301 ? -1.697 3.298 14.758 1.00 94.12 301 ILE A CA 1
ATOM 2338 C C . ILE A 1 301 ? -0.213 3.422 14.421 1.00 94.12 301 ILE A C 1
ATOM 2340 O O . ILE A 1 301 ? 0.624 3.504 15.317 1.00 94.12 301 ILE A O 1
ATOM 2344 N N . SER A 1 302 ? 0.119 3.417 13.135 1.00 88.69 302 SER A N 1
ATOM 2345 C CA . SER A 1 302 ? 1.504 3.500 12.670 1.00 88.69 302 SER A CA 1
ATOM 2346 C C . SER A 1 302 ? 1.677 4.639 11.673 1.00 88.69 302 SER A C 1
ATOM 2348 O O . SER A 1 302 ? 0.706 5.049 11.036 1.00 88.69 302 SER A O 1
ATOM 2350 N N . TYR A 1 303 ? 2.906 5.131 11.559 1.00 80.69 303 TYR A N 1
ATOM 2351 C CA . TYR A 1 303 ? 3.334 6.183 10.644 1.00 80.69 303 TYR A CA 1
ATOM 2352 C C . TYR A 1 303 ? 4.396 5.649 9.683 1.00 80.69 303 TYR A C 1
ATOM 2354 O O . TYR A 1 303 ? 5.075 4.675 10.023 1.00 80.69 303 TYR A O 1
ATOM 2362 N N . PRO A 1 304 ? 4.595 6.317 8.533 1.00 66.38 304 PRO A N 1
ATOM 2363 C CA . PRO A 1 304 ? 5.786 6.118 7.735 1.00 66.38 304 PRO A CA 1
ATOM 2364 C C . PRO A 1 304 ? 7.006 6.386 8.604 1.00 66.38 304 PRO A C 1
ATOM 2366 O O . PRO A 1 304 ? 7.094 7.427 9.254 1.00 66.38 304 PRO A O 1
ATOM 2369 N N . GLN A 1 305 ? 7.939 5.442 8.625 1.00 57.91 305 GLN A N 1
ATOM 2370 C CA . GLN A 1 305 ? 9.293 5.749 9.065 1.00 57.91 305 GLN A CA 1
ATOM 2371 C C . GLN A 1 305 ? 9.911 6.622 7.971 1.00 57.91 305 GLN A C 1
ATOM 2373 O O . GLN A 1 305 ? 9.867 6.235 6.798 1.00 57.91 305 GLN A O 1
ATOM 2378 N N . ALA A 1 306 ? 10.377 7.808 8.363 1.00 49.44 306 ALA A N 1
ATOM 2379 C CA . ALA A 1 306 ? 11.106 8.727 7.495 1.00 49.44 306 ALA A CA 1
ATOM 2380 C C . ALA A 1 306 ? 12.484 8.167 7.110 1.00 49.44 306 ALA A C 1
ATOM 2382 O O . ALA A 1 306 ? 13.053 7.392 7.916 1.00 49.44 306 ALA A O 1
#

Secondary structure (DSSP, 8-state):
----------------------------S--PPPEE--PPTT-SEEEEEEEEETT--EEEEEEE-TTEEEEEEEEEESTTS-EEEEE-TTSPBP-PEE----HHHHHHTT--TT--S--S-HHHHHHH-EEEEEE-SSSEEEEEEEE-GGG-SSEEEEEEEEEEEE----------HHHHHHHHHHHHHHHHHHHHT-HHHHHTTS-SSS-EEEEETTEEEEEEE-HHHHHHHHHHT-HHHHHHTSPPGGG-S--GGGGGTTTPPPEE-SSSEEE-TT--TTS--EEEEEEETTEEEEEEEE----

Sequence (306 aa):
MQRINKAAGRALLLIYLAVPVTWAAAQHGGKAEGRRVRFERGRTTATYKGQVRGSTEVEYELKGQTGQELIVRVVTNPPDSTFVKVHGPNSKALQMSCLAASVEVSKKLGLASEASCFEDDPQKLRRNGQTWLVTLPQSGAYTLSVFKPGGGSGVSAYTLTIIVRQREKQTRSAMRPAESASLDAAMRKFIAALMKRDVEGFLSLFSRTKFFYASNPLNVMRVAVSYSELAADLRNKGDWYFTYLERGEGGAYDAFVDNIGDGQMWLRVGDVRFVPLGSEISNPTCVKWRREGGKWVIDEISYPQA

pLDDT: mean 79.82, std 18.51, range [37.69, 98.31]

Foldseek 3Di:
DDDDDDDDDDDDDDDDPDDPPPPPPPDPDDDPDAAEDDDDVPAQKDKDKDKAFQFDKHKYKYFDAAQKKKKKWKQKVQFPQKDKWKAAPVRHTDQWFFDQQALVNCVVVVADSPQGPDDPDPVVNRGRTTMTMDGHHHGGMMMMIMGGPPRDGDMMIMMMMIGIDRPPVVVQPCCDVVNVVQLLVLQLLCLVCQVVVPLVSNLVQADQPAWAWEAALVHNDIDTDHSVRLSVCCVVVHPVSCQERHPDPPNPDPHLNVLCPPVDRFDDDGDFKGFRPPARPNFGFMWGWDDDPNHIHTRYTYHGRD

Radius of gyration: 28.03 Å; chains: 1; bounding box: 62×98×77 Å